Protein AF-A0A813L4V6-F1 (afdb_monomer_lite)

Organism: Polarella glacialis (NCBI:txid89957)

Sequence (244 aa):
LLLAGQALAIDNGLGRTPPMGWRSWNLYGANVNQTLMESIMDGMVARKRSVDGVPTSLCDLGYCDVGLDDNWQACGAGHKFSYHNDAGVPIINRDRFPDMEEMTKHAHKLGLSAGWYGNNCICAETDVTTDMYQADVTSVTEFGFDAIKLDGCGKQMDLDLWANLFNASGRPVMIENCHWGGTVPNETWCPWNFFRTSGDVRASYGSVVGNLQTTVQWAQKQLSKPGCWAYPDMLEVGCQHGPG

Radius of gyration: 18.0 Å; chains: 1; bounding box: 40×60×46 Å

Structure (mmCIF, N/CA/C/O backbone):
data_AF-A0A813L4V6-F1
#
_entry.id   AF-A0A813L4V6-F1
#
loop_
_atom_site.group_PDB
_atom_site.id
_atom_site.type_symbol
_atom_site.label_atom_id
_atom_site.label_alt_id
_atom_site.label_comp_id
_atom_site.label_asym_id
_atom_site.label_entity_id
_atom_site.label_seq_id
_atom_site.pdbx_PDB_ins_code
_atom_site.Cartn_x
_atom_site.Cartn_y
_atom_site.Cartn_z
_atom_site.occupancy
_atom_site.B_iso_or_equiv
_atom_site.auth_seq_id
_atom_site.auth_comp_id
_atom_site.auth_asym_id
_atom_site.auth_atom_id
_atom_site.pdbx_PDB_model_num
ATOM 1 N N . LEU A 1 1 ? 1.669 40.152 6.246 1.00 35.25 1 LEU A N 1
ATOM 2 C CA . LEU A 1 1 ? 0.957 38.861 6.328 1.00 35.25 1 LEU A CA 1
ATOM 3 C C . LEU A 1 1 ? 1.780 37.844 5.549 1.00 35.25 1 LEU A C 1
ATOM 5 O O . LEU A 1 1 ? 1.854 37.978 4.336 1.00 35.25 1 LEU A O 1
ATOM 9 N N . LEU A 1 2 ? 2.464 36.910 6.219 1.00 35.00 2 LEU A N 1
ATOM 10 C CA . LEU A 1 2 ? 3.062 35.765 5.529 1.00 35.00 2 LEU A CA 1
ATOM 11 C C . LEU A 1 2 ? 1.942 34.756 5.264 1.00 35.00 2 LEU A C 1
ATOM 13 O O . LEU A 1 2 ? 1.365 34.219 6.206 1.00 35.00 2 LEU A O 1
ATOM 17 N N . LEU A 1 3 ? 1.616 34.535 3.993 1.00 39.97 3 LEU A N 1
ATOM 18 C CA . LEU A 1 3 ? 0.866 33.358 3.574 1.00 39.97 3 LEU A CA 1
ATOM 19 C C . LEU A 1 3 ? 1.787 32.160 3.815 1.00 39.97 3 LEU A C 1
ATOM 21 O O . LEU A 1 3 ? 2.750 31.969 3.077 1.00 39.97 3 LEU A O 1
ATOM 25 N N . ALA A 1 4 ? 1.540 31.398 4.881 1.00 43.22 4 ALA A N 1
ATOM 26 C CA . ALA A 1 4 ? 2.132 30.077 5.022 1.00 43.22 4 ALA A CA 1
ATOM 27 C C . ALA A 1 4 ? 1.651 29.251 3.822 1.00 43.22 4 ALA A C 1
ATOM 29 O O . ALA A 1 4 ? 0.459 28.957 3.713 1.00 43.22 4 ALA A O 1
ATOM 30 N N . GLY A 1 5 ? 2.552 28.962 2.881 1.00 42.25 5 GLY A N 1
ATOM 31 C CA . GLY A 1 5 ? 2.260 28.059 1.777 1.00 42.25 5 GLY A CA 1
ATOM 32 C C . GLY A 1 5 ? 1.912 26.704 2.372 1.00 42.25 5 GLY A C 1
ATOM 33 O O . GLY A 1 5 ? 2.766 26.051 2.963 1.00 42.25 5 GLY A O 1
ATOM 34 N N . GLN A 1 6 ? 0.645 26.305 2.297 1.00 53.34 6 GLN A N 1
ATOM 35 C CA . GLN A 1 6 ? 0.267 24.953 2.677 1.00 53.34 6 GLN A CA 1
ATOM 36 C C . GLN A 1 6 ? 0.975 24.004 1.712 1.00 53.34 6 GLN A C 1
ATOM 38 O O . GLN A 1 6 ? 0.798 24.138 0.505 1.00 53.34 6 GLN A O 1
ATOM 43 N N . ALA A 1 7 ? 1.764 23.055 2.229 1.00 53.41 7 ALA A N 1
ATOM 44 C CA . ALA A 1 7 ? 2.282 21.976 1.390 1.00 53.41 7 ALA A CA 1
ATOM 45 C C . ALA A 1 7 ? 1.126 21.334 0.610 1.00 53.41 7 ALA A C 1
ATOM 47 O O . ALA A 1 7 ? 0.121 20.958 1.220 1.00 53.41 7 ALA A O 1
ATOM 48 N N . LEU A 1 8 ? 1.244 21.247 -0.704 1.00 64.88 8 LEU A N 1
ATOM 49 C CA . LEU A 1 8 ? 0.285 20.544 -1.535 1.00 64.88 8 LEU A CA 1
ATOM 50 C C . LEU A 1 8 ? 0.513 19.043 -1.342 1.00 64.88 8 LEU A C 1
ATOM 52 O O . LEU A 1 8 ? 1.650 18.579 -1.300 1.00 64.88 8 LEU A O 1
ATOM 56 N N . ALA A 1 9 ? -0.567 18.299 -1.165 1.00 65.19 9 ALA A N 1
ATOM 57 C CA . ALA A 1 9 ? -0.544 16.846 -1.221 1.00 65.19 9 ALA A CA 1
ATOM 58 C C . ALA A 1 9 ? -1.087 16.398 -2.579 1.00 65.19 9 ALA A C 1
ATOM 60 O O . ALA A 1 9 ? -1.728 17.195 -3.271 1.00 65.19 9 ALA A O 1
ATOM 61 N N . ILE A 1 10 ? -0.862 15.136 -2.945 1.00 76.12 10 ILE A N 1
ATOM 62 C CA . ILE A 1 10 ? -1.544 14.537 -4.088 1.00 76.12 10 ILE A CA 1
ATOM 63 C C . ILE A 1 10 ? -3.061 14.713 -3.913 1.00 76.12 10 ILE A C 1
ATOM 65 O O . ILE A 1 10 ? -3.663 14.213 -2.963 1.00 76.12 10 ILE A O 1
ATOM 69 N N . ASP A 1 11 ? -3.685 15.470 -4.816 1.00 75.06 11 ASP A N 1
ATOM 70 C CA . ASP A 1 11 ? -5.126 15.728 -4.786 1.00 75.06 11 ASP A CA 1
ATOM 71 C C . ASP A 1 11 ? -5.872 14.642 -5.571 1.00 75.06 11 ASP A C 1
ATOM 73 O O . ASP A 1 11 ? -6.528 14.894 -6.578 1.00 75.06 11 ASP A O 1
ATOM 77 N N . ASN A 1 12 ? -5.723 13.391 -5.125 1.00 86.06 12 ASN A N 1
ATOM 78 C CA . ASN A 1 12 ? -6.478 12.247 -5.649 1.00 86.06 12 ASN A CA 1
ATOM 79 C C . ASN A 1 12 ? -7.793 12.013 -4.878 1.00 86.06 12 ASN A C 1
ATOM 81 O O . ASN A 1 12 ? -8.468 11.006 -5.079 1.00 86.06 12 ASN A O 1
ATOM 85 N N . GLY A 1 13 ? -8.153 12.920 -3.962 1.00 88.31 13 GLY A N 1
ATOM 86 C CA . GLY A 1 13 ? -9.349 12.828 -3.124 1.00 88.31 13 GLY A CA 1
ATOM 87 C C . GLY A 1 13 ? -9.275 11.829 -1.959 1.00 88.31 13 GLY A C 1
ATOM 88 O O . GLY A 1 13 ? -10.215 11.799 -1.157 1.00 88.31 13 GLY A O 1
ATOM 89 N N . LEU A 1 14 ? -8.183 11.063 -1.828 1.00 94.38 14 LEU A N 1
ATOM 90 C CA . LEU A 1 14 ? -7.972 10.026 -0.809 1.00 94.38 14 LEU A CA 1
ATOM 91 C C . LEU A 1 14 ? -7.127 10.535 0.374 1.00 94.38 14 LEU A C 1
ATOM 93 O O . LEU A 1 14 ? -6.612 11.651 0.373 1.00 94.38 14 LEU A O 1
ATOM 97 N N . GLY A 1 15 ? -7.022 9.731 1.438 1.00 93.44 15 GLY A N 1
ATOM 98 C CA . GLY A 1 15 ? -6.215 10.076 2.615 1.00 93.44 15 GLY A CA 1
ATOM 99 C C . GLY A 1 15 ? -6.702 11.317 3.373 1.00 93.44 15 GLY A C 1
ATOM 100 O O . GLY A 1 15 ? -5.907 11.989 4.026 1.00 93.44 15 GLY A O 1
ATOM 101 N N . ARG A 1 16 ? -7.994 11.668 3.303 1.00 93.94 16 ARG A N 1
ATOM 102 C CA . ARG A 1 16 ? -8.558 12.824 4.039 1.00 93.94 16 ARG A CA 1
ATOM 103 C C . ARG A 1 16 ? -8.430 12.680 5.557 1.00 93.94 16 ARG A C 1
ATOM 105 O O . ARG A 1 16 ? -8.288 13.672 6.267 1.00 93.94 16 ARG A O 1
ATOM 112 N N . THR A 1 17 ? -8.449 11.444 6.030 1.00 94.94 17 THR A N 1
ATOM 113 C CA . THR A 1 17 ? -8.055 11.018 7.375 1.00 94.94 17 THR A CA 1
ATOM 114 C C . THR A 1 17 ? -6.910 10.015 7.247 1.00 94.94 17 THR A C 1
ATOM 116 O O . THR A 1 17 ? -6.712 9.479 6.150 1.00 94.94 17 THR A O 1
ATOM 119 N N . PRO A 1 18 ? -6.158 9.738 8.328 1.00 95.69 18 PRO A N 1
ATOM 120 C CA . PRO A 1 18 ? -5.184 8.655 8.310 1.00 95.69 18 PRO A CA 1
ATOM 121 C C . PRO A 1 18 ? -5.851 7.345 7.859 1.00 95.69 18 PRO A C 1
ATOM 123 O O . PRO A 1 18 ? -6.959 7.054 8.325 1.00 95.69 18 PRO A O 1
ATOM 126 N N . PRO A 1 19 ? -5.231 6.581 6.944 1.00 95.12 19 PRO A N 1
ATOM 127 C CA . PRO A 1 19 ? -5.789 5.315 6.493 1.00 95.12 19 PRO A CA 1
ATOM 128 C C . PRO A 1 19 ? -5.815 4.299 7.638 1.00 95.12 19 PRO A C 1
ATOM 130 O O . PRO A 1 19 ? -4.917 4.258 8.481 1.00 95.12 19 PRO A O 1
ATOM 133 N N . MET A 1 20 ? -6.865 3.482 7.665 1.00 97.81 20 MET A N 1
ATOM 134 C CA . MET A 1 20 ? -7.081 2.449 8.673 1.00 97.81 20 MET A CA 1
ATOM 135 C C . MET A 1 20 ? -7.387 1.131 7.972 1.00 97.81 20 MET A C 1
ATOM 137 O O . MET A 1 20 ? -8.310 1.041 7.164 1.00 97.81 20 MET A O 1
ATOM 141 N N . GLY A 1 21 ? -6.624 0.096 8.304 1.00 97.31 21 GLY A N 1
ATOM 142 C CA . GLY A 1 21 ? -6.740 -1.195 7.645 1.00 97.31 21 GLY A CA 1
ATOM 143 C C . GLY A 1 21 ? -5.883 -2.273 8.284 1.00 97.31 21 GLY A C 1
ATOM 144 O O . GLY A 1 21 ? -5.485 -2.178 9.448 1.00 97.31 21 GLY A O 1
ATOM 145 N N . TRP A 1 22 ? -5.609 -3.301 7.497 1.00 98.19 22 TRP A N 1
ATOM 146 C CA . TRP A 1 22 ? -4.788 -4.446 7.849 1.00 98.19 22 TRP A CA 1
ATOM 147 C C . TRP A 1 22 ? -3.825 -4.760 6.701 1.00 98.19 22 TRP A C 1
ATOM 149 O O . TRP A 1 22 ? -4.167 -4.558 5.541 1.00 98.19 22 TRP A O 1
ATOM 159 N N . ARG A 1 23 ? -2.629 -5.270 7.010 1.00 97.44 23 ARG A N 1
ATOM 160 C CA . ARG A 1 23 ? -1.611 -5.640 6.017 1.00 97.44 23 ARG A CA 1
ATOM 161 C C . ARG A 1 23 ? -0.956 -6.969 6.395 1.00 97.44 23 ARG A C 1
ATOM 163 O O . ARG A 1 23 ? -0.784 -7.256 7.579 1.00 97.44 23 ARG A O 1
ATOM 170 N N . SER A 1 24 ? -0.591 -7.778 5.400 1.00 97.00 24 SER A N 1
ATOM 171 C CA . SER A 1 24 ? -0.256 -9.195 5.611 1.00 97.00 24 SER A CA 1
ATOM 172 C C . SER A 1 24 ? 1.101 -9.508 6.225 1.00 97.00 24 SER A C 1
ATOM 174 O O . SER A 1 24 ? 1.250 -10.568 6.840 1.00 97.00 24 SER A O 1
ATOM 176 N N . TRP A 1 25 ? 2.078 -8.613 6.087 1.00 95.56 25 TRP A N 1
ATOM 177 C CA . TRP A 1 25 ? 3.483 -8.941 6.329 1.00 95.56 25 TRP A CA 1
ATOM 178 C C . TRP A 1 25 ? 3.788 -9.407 7.754 1.00 95.56 25 TRP A C 1
ATOM 180 O O . TRP A 1 25 ? 4.336 -10.492 7.922 1.00 95.56 25 TRP A O 1
ATOM 190 N N . ASN A 1 26 ? 3.398 -8.647 8.784 1.00 94.56 26 ASN A N 1
ATOM 191 C CA . ASN A 1 26 ? 3.859 -8.930 10.149 1.00 94.56 26 ASN A CA 1
ATOM 192 C C . ASN A 1 26 ? 3.392 -10.278 10.710 1.00 94.56 26 ASN A C 1
ATOM 194 O O . ASN A 1 26 ? 4.057 -10.822 11.586 1.00 94.56 26 ASN A O 1
ATOM 198 N N . LEU A 1 27 ? 2.272 -10.812 10.215 1.00 93.25 27 LEU A N 1
ATOM 199 C CA . LEU A 1 27 ? 1.734 -12.094 10.674 1.00 93.25 27 LEU A CA 1
ATOM 200 C C . LEU A 1 27 ? 2.056 -13.250 9.723 1.00 93.25 27 LEU A C 1
ATOM 202 O O . LEU A 1 27 ? 2.327 -14.358 10.180 1.00 93.25 27 LEU A O 1
ATOM 206 N N . TYR A 1 28 ? 1.993 -13.018 8.412 1.00 94.56 28 TYR A N 1
ATOM 207 C CA . TYR A 1 28 ? 2.082 -14.097 7.427 1.00 94.56 28 TYR A CA 1
ATOM 208 C C . TYR A 1 28 ? 3.394 -14.104 6.646 1.00 94.56 28 TYR A C 1
ATOM 210 O O . TYR A 1 28 ? 3.764 -15.153 6.117 1.00 94.56 28 TYR A O 1
ATOM 218 N N . GLY A 1 29 ? 4.116 -12.981 6.590 1.00 93.69 29 GLY A N 1
ATOM 219 C CA . GLY A 1 29 ? 5.319 -12.820 5.776 1.00 93.69 29 GLY A CA 1
ATOM 220 C C . GLY A 1 29 ? 5.105 -13.362 4.362 1.00 93.69 29 GLY A C 1
ATOM 221 O O . GLY A 1 29 ? 4.097 -13.082 3.717 1.00 93.69 29 GLY A O 1
ATOM 222 N N . ALA A 1 30 ? 6.005 -14.247 3.936 1.00 93.69 30 ALA A N 1
ATOM 223 C CA . ALA A 1 30 ? 5.943 -14.904 2.635 1.00 93.69 30 ALA A CA 1
ATOM 224 C C . ALA A 1 30 ? 4.818 -15.948 2.478 1.00 93.69 30 ALA A C 1
ATOM 226 O O . ALA A 1 30 ? 4.667 -16.517 1.397 1.00 93.69 30 ALA A O 1
ATOM 227 N N . ASN A 1 31 ? 4.037 -16.258 3.514 1.00 95.50 31 ASN A N 1
ATOM 228 C CA . ASN A 1 31 ? 2.989 -17.285 3.485 1.00 95.50 31 ASN A CA 1
ATOM 229 C C . ASN A 1 31 ? 1.615 -16.702 3.129 1.00 95.50 31 ASN A C 1
ATOM 231 O O . ASN A 1 31 ? 0.620 -16.989 3.791 1.00 95.50 31 ASN A O 1
ATOM 235 N N . VAL A 1 32 ? 1.564 -15.894 2.068 1.00 96.94 32 VAL A N 1
ATOM 236 C CA . VAL A 1 32 ? 0.330 -15.319 1.519 1.00 96.94 32 VAL A CA 1
ATOM 237 C C . VAL A 1 32 ? -0.118 -16.023 0.238 1.00 96.94 32 VAL A C 1
ATOM 239 O O . VAL A 1 32 ? 0.700 -16.462 -0.577 1.00 96.94 32 VAL A O 1
ATOM 242 N N . ASN A 1 33 ? -1.435 -16.150 0.088 1.00 98.62 33 ASN A N 1
ATOM 243 C CA . ASN A 1 33 ? -2.129 -16.625 -1.108 1.00 98.62 33 ASN A CA 1
ATOM 244 C C . ASN A 1 33 ? -3.552 -16.037 -1.144 1.00 98.62 33 ASN A C 1
ATOM 246 O O . ASN A 1 33 ? -4.017 -15.465 -0.154 1.00 98.62 33 ASN A O 1
ATOM 250 N N . GLN A 1 34 ? -4.244 -16.191 -2.270 1.00 98.81 34 GLN A N 1
ATOM 251 C CA . GLN A 1 34 ? -5.570 -15.615 -2.488 1.00 98.81 34 GLN A CA 1
ATOM 252 C C . GLN A 1 34 ? -6.606 -16.086 -1.457 1.00 98.81 34 GLN A C 1
ATOM 254 O O . GLN A 1 34 ? -7.265 -15.255 -0.841 1.00 98.81 34 GLN A O 1
ATOM 259 N N . THR A 1 35 ? -6.701 -17.393 -1.190 1.00 98.75 35 THR A N 1
ATOM 260 C CA . THR A 1 35 ? -7.658 -17.940 -0.208 1.00 98.75 35 THR A CA 1
ATOM 261 C C . THR A 1 35 ? -7.445 -17.363 1.193 1.00 98.75 35 THR A C 1
ATOM 263 O O . THR A 1 35 ? -8.404 -17.090 1.915 1.00 98.75 35 THR A O 1
ATOM 266 N N . LEU A 1 36 ? -6.188 -17.166 1.599 1.00 98.75 36 LEU A N 1
ATOM 267 C CA . LEU A 1 36 ? -5.867 -16.531 2.871 1.00 98.75 36 LEU A CA 1
ATOM 268 C C . LEU A 1 36 ? -6.325 -15.070 2.887 1.00 98.75 36 LEU A C 1
ATOM 270 O O . LEU A 1 36 ? -6.951 -14.652 3.858 1.00 98.75 36 LEU A O 1
ATOM 274 N N . MET A 1 37 ? -6.037 -14.309 1.829 1.00 98.81 37 MET A N 1
ATOM 275 C CA . MET A 1 37 ? -6.449 -12.907 1.736 1.00 98.81 37 MET A CA 1
ATOM 276 C C . MET A 1 37 ? -7.977 -12.761 1.776 1.00 98.81 37 MET A C 1
ATOM 278 O O . MET A 1 37 ? -8.480 -11.950 2.549 1.00 98.81 37 MET A O 1
ATOM 282 N N . GLU A 1 38 ? -8.717 -13.593 1.040 1.00 98.88 38 GLU A N 1
ATOM 283 C CA . GLU A 1 38 ? -10.189 -13.616 1.053 1.00 98.88 38 GLU A CA 1
ATOM 284 C C . GLU A 1 38 ? -10.748 -13.965 2.446 1.00 98.88 38 GLU A C 1
ATOM 286 O O . GLU A 1 38 ? -11.645 -13.290 2.948 1.00 98.88 38 GLU A O 1
ATOM 291 N N . SER A 1 39 ? -10.157 -14.949 3.134 1.00 98.81 39 SER A N 1
ATOM 292 C CA . SER A 1 39 ? -10.518 -15.302 4.519 1.00 98.81 39 SER A CA 1
ATOM 293 C C . SER A 1 39 ? -10.280 -14.149 5.505 1.00 98.81 39 SER A C 1
ATOM 295 O O . SER A 1 39 ? -11.051 -13.936 6.448 1.00 98.81 39 SER A O 1
ATOM 297 N N . ILE A 1 40 ? -9.221 -13.368 5.290 1.00 98.56 40 ILE A N 1
ATOM 298 C CA . ILE A 1 40 ? -8.927 -12.186 6.104 1.00 98.56 40 ILE A CA 1
ATOM 299 C C . ILE A 1 40 ? -9.949 -11.089 5.825 1.00 98.56 40 ILE A C 1
ATOM 301 O O . ILE A 1 40 ? -10.473 -10.517 6.780 1.00 98.56 40 ILE A O 1
ATOM 305 N N . MET A 1 41 ? -10.303 -10.852 4.560 1.00 98.81 41 MET A N 1
ATOM 306 C CA . MET A 1 41 ? -11.377 -9.930 4.177 1.00 98.81 41 MET A CA 1
ATOM 307 C C . MET A 1 41 ? -12.703 -10.303 4.860 1.00 98.81 41 MET A C 1
ATOM 309 O O . MET A 1 41 ? -13.316 -9.453 5.509 1.00 98.81 41 MET A O 1
ATOM 313 N N . ASP A 1 42 ? -13.089 -11.583 4.843 1.00 98.81 42 ASP A N 1
ATOM 314 C CA . ASP A 1 42 ? -14.269 -12.076 5.571 1.00 98.81 42 ASP A CA 1
ATOM 315 C C . ASP A 1 42 ? -14.164 -11.796 7.081 1.00 98.81 42 ASP A C 1
ATOM 317 O O . ASP A 1 42 ? -15.131 -11.396 7.737 1.00 98.81 42 ASP A O 1
ATOM 321 N N . GLY A 1 43 ? -12.971 -11.980 7.655 1.00 98.12 43 GLY A N 1
ATOM 322 C CA . GLY A 1 43 ? -12.677 -11.686 9.055 1.00 98.12 43 GLY A CA 1
ATOM 323 C C . GLY A 1 43 ? -12.796 -10.202 9.418 1.00 98.12 43 GLY A C 1
ATOM 324 O O . GLY A 1 43 ? -13.286 -9.885 10.506 1.00 98.12 43 GLY A O 1
ATOM 325 N N . MET A 1 44 ? -12.399 -9.297 8.519 1.00 98.19 44 MET A N 1
ATOM 326 C CA . MET A 1 44 ? -12.438 -7.843 8.731 1.00 98.19 44 MET A CA 1
ATOM 327 C C . MET A 1 44 ? -13.869 -7.313 8.873 1.00 98.19 44 MET A C 1
ATOM 329 O O . MET A 1 44 ? -14.110 -6.410 9.682 1.00 98.19 44 MET A O 1
ATOM 333 N N . VAL A 1 45 ? -14.826 -7.911 8.156 1.00 98.62 45 VAL A N 1
ATOM 334 C CA . VAL A 1 45 ? -16.259 -7.560 8.223 1.00 98.62 45 VAL A CA 1
ATOM 335 C C . VAL A 1 45 ? -17.059 -8.423 9.203 1.00 98.62 45 VAL A C 1
ATOM 337 O O . VAL A 1 45 ? -18.240 -8.169 9.455 1.00 98.62 45 VAL A O 1
ATOM 340 N N . ALA A 1 46 ? -16.435 -9.430 9.815 1.00 98.25 46 ALA A N 1
ATOM 341 C CA . ALA A 1 46 ? -17.112 -10.300 10.762 1.00 98.25 46 ALA A CA 1
ATOM 342 C C . ALA A 1 46 ? -17.411 -9.576 12.089 1.00 98.25 46 ALA A C 1
ATOM 344 O O . ALA A 1 46 ? -16.514 -9.190 12.843 1.00 98.25 46 ALA A O 1
ATOM 345 N N . ARG A 1 47 ? -18.695 -9.484 12.447 1.00 97.50 47 ARG A N 1
ATOM 346 C CA . ARG A 1 47 ? -19.184 -8.908 13.718 1.00 97.50 47 ARG A CA 1
ATOM 347 C C . ARG A 1 47 ? -19.105 -9.904 14.882 1.00 97.50 47 ARG A C 1
ATOM 349 O O . ARG A 1 47 ? -20.089 -10.161 15.568 1.00 97.50 47 ARG A O 1
ATOM 356 N N . LYS A 1 48 ? -17.932 -10.522 15.071 1.00 93.81 48 LYS A N 1
ATOM 357 C CA . LYS A 1 48 ? -17.693 -11.558 16.102 1.00 93.81 48 LYS A CA 1
ATOM 358 C C . LYS A 1 48 ? -17.436 -10.989 17.501 1.00 93.81 48 LYS A C 1
ATOM 360 O O . LYS A 1 48 ? -17.511 -11.731 18.474 1.00 93.81 48 LYS A O 1
ATOM 365 N N . ARG A 1 49 ? -17.098 -9.701 17.602 1.00 90.44 49 ARG A N 1
ATOM 366 C CA . ARG A 1 49 ? -16.844 -8.988 18.863 1.00 90.44 49 ARG A CA 1
ATOM 367 C C . ARG A 1 49 ? -17.940 -7.960 19.113 1.00 90.44 49 ARG A C 1
ATOM 369 O O . ARG A 1 49 ? -18.568 -7.510 18.159 1.00 90.44 49 ARG A O 1
ATOM 376 N N . SER A 1 50 ? -18.103 -7.546 20.365 1.00 95.56 50 SER A N 1
ATOM 377 C CA . SER A 1 50 ? -18.973 -6.423 20.714 1.00 95.56 50 SER A CA 1
ATOM 378 C C . SER A 1 50 ? -18.163 -5.213 21.165 1.00 95.56 50 SER A C 1
ATOM 380 O O . SER A 1 50 ? -17.202 -5.364 21.919 1.00 95.56 50 SER A O 1
ATOM 382 N N . VAL A 1 51 ? -18.575 -4.021 20.738 1.00 95.31 51 VAL A N 1
ATOM 383 C CA . VAL A 1 51 ? -18.108 -2.728 21.261 1.00 95.31 51 VAL A CA 1
ATOM 384 C C . VAL A 1 51 ? -19.323 -2.049 21.878 1.00 95.31 51 VAL A C 1
ATOM 386 O O . VAL A 1 51 ? -20.348 -1.918 21.215 1.00 95.31 51 VAL A O 1
ATOM 389 N N . ASP A 1 52 ? -19.250 -1.726 23.170 1.00 94.81 52 ASP A N 1
ATOM 390 C CA . ASP A 1 52 ? -20.359 -1.131 23.932 1.00 94.81 52 ASP A CA 1
ATOM 391 C C . ASP A 1 52 ? -21.688 -1.907 23.817 1.00 94.81 52 ASP A C 1
ATOM 393 O O . ASP A 1 52 ? -22.779 -1.344 23.767 1.00 94.81 52 ASP A O 1
ATOM 397 N N . GLY A 1 53 ? -21.596 -3.241 23.763 1.00 95.50 53 GLY A N 1
ATOM 398 C CA . GLY A 1 53 ? -22.750 -4.140 23.662 1.00 95.50 53 GLY A CA 1
ATOM 399 C C . GLY A 1 53 ? -23.296 -4.352 22.245 1.00 95.50 53 GLY A C 1
ATOM 400 O O . GLY A 1 53 ? -24.191 -5.177 22.071 1.00 95.50 53 GLY A O 1
ATOM 401 N N . VAL A 1 54 ? -22.742 -3.687 21.229 1.00 96.81 54 VAL A N 1
ATOM 402 C CA . VAL A 1 54 ? -23.149 -3.836 19.822 1.00 96.81 54 VAL A CA 1
ATOM 403 C C . VAL A 1 54 ? -22.178 -4.771 19.095 1.00 96.81 54 VAL A C 1
ATOM 405 O O . VAL A 1 54 ? -20.973 -4.536 19.182 1.00 96.81 54 VAL A O 1
ATOM 408 N N . PRO A 1 55 ? -22.646 -5.825 18.392 1.00 98.00 55 PRO A N 1
ATOM 409 C CA . PRO A 1 55 ? -21.796 -6.621 17.510 1.00 98.00 55 PRO A CA 1
ATOM 410 C C . PRO A 1 55 ? -21.176 -5.750 16.414 1.00 98.00 55 PRO A C 1
ATOM 412 O O . PRO A 1 55 ? -21.891 -5.156 15.610 1.00 98.00 55 PRO A O 1
ATOM 415 N N . THR A 1 56 ? -19.849 -5.708 16.368 1.00 97.81 56 THR A N 1
ATOM 416 C CA . THR A 1 56 ? -19.087 -4.723 15.594 1.00 97.81 56 THR A CA 1
ATOM 417 C C . THR A 1 56 ? -17.909 -5.409 14.910 1.00 97.81 56 THR A C 1
ATOM 419 O O . THR A 1 56 ? -17.186 -6.200 15.524 1.00 97.81 56 THR A O 1
ATOM 422 N N . SER A 1 57 ? -17.723 -5.140 13.622 1.00 97.88 57 SER A N 1
ATOM 423 C CA . SER A 1 57 ? -16.574 -5.600 12.837 1.00 97.88 57 SER A CA 1
ATOM 424 C C . SER A 1 57 ? -15.416 -4.597 12.901 1.00 97.88 57 SER A C 1
ATOM 426 O O . SER A 1 57 ? -15.543 -3.524 13.487 1.00 97.88 57 SER A O 1
ATOM 428 N N . LEU A 1 58 ? -14.261 -4.927 12.317 1.00 97.06 58 LEU A N 1
ATOM 429 C CA . LEU A 1 58 ? -13.173 -3.949 12.184 1.00 97.06 58 LEU A CA 1
ATOM 430 C C . LEU A 1 58 ? -13.536 -2.848 11.193 1.00 97.06 58 LEU A C 1
ATOM 432 O O . LEU A 1 58 ? -13.272 -1.677 11.463 1.00 97.06 58 LEU A O 1
ATOM 436 N N . CYS A 1 59 ? -14.199 -3.214 10.098 1.00 97.62 59 CYS A N 1
ATOM 437 C CA . CYS A 1 59 ? -14.633 -2.239 9.109 1.00 97.62 59 CYS A CA 1
ATOM 438 C C . CYS A 1 59 ? -15.731 -1.300 9.649 1.00 97.62 59 CYS A C 1
ATOM 440 O O . CYS A 1 59 ? -15.674 -0.103 9.388 1.00 97.62 59 CYS A O 1
ATOM 442 N N . ASP A 1 60 ? -16.636 -1.758 10.528 1.00 97.38 60 ASP A N 1
ATOM 443 C CA . ASP A 1 60 ? -17.584 -0.857 11.223 1.00 97.38 60 ASP A CA 1
ATOM 444 C C . ASP A 1 60 ? -16.866 0.218 12.080 1.00 97.38 60 ASP A C 1
ATOM 446 O O . ASP A 1 60 ? -17.437 1.269 12.366 1.00 97.38 60 ASP A O 1
ATOM 450 N N . LEU A 1 61 ? -15.612 -0.032 12.484 1.00 96.44 61 LEU A N 1
ATOM 451 C CA . LEU A 1 61 ? -14.744 0.909 13.209 1.00 96.44 61 LEU A CA 1
ATOM 452 C C . LEU A 1 61 ? -13.815 1.718 12.281 1.00 96.44 61 LEU A C 1
ATOM 454 O O . LEU A 1 61 ? -12.967 2.461 12.771 1.00 96.44 61 LEU A O 1
ATOM 458 N N . GLY A 1 62 ? -13.946 1.565 10.961 1.00 96.25 62 GLY A N 1
ATOM 459 C CA . GLY A 1 62 ? -13.167 2.277 9.944 1.00 96.25 62 GLY A CA 1
ATOM 460 C C . GLY A 1 62 ? -11.964 1.515 9.379 1.00 96.25 62 GLY A C 1
ATOM 461 O O . GLY A 1 62 ? -11.342 2.002 8.441 1.00 96.25 62 GLY A O 1
ATOM 462 N N . TYR A 1 63 ? -11.636 0.323 9.887 1.00 97.62 63 TYR A N 1
ATOM 463 C CA . TYR A 1 63 ? -10.571 -0.518 9.326 1.00 97.62 63 TYR A CA 1
ATOM 464 C C . TYR A 1 63 ? -11.112 -1.321 8.136 1.00 97.62 63 TYR A C 1
ATOM 466 O O . TYR A 1 63 ? -11.411 -2.507 8.271 1.00 97.62 63 TYR A O 1
ATOM 474 N N . CYS A 1 64 ? -11.300 -0.663 6.996 1.00 97.44 64 CYS A N 1
ATOM 475 C CA . CYS A 1 64 ? -11.897 -1.272 5.801 1.00 97.44 64 CYS A CA 1
ATOM 476 C C . CYS A 1 64 ? -10.893 -1.525 4.667 1.00 97.44 64 CYS A C 1
ATOM 478 O O . CYS A 1 64 ? -11.301 -1.994 3.611 1.00 97.44 64 CYS A O 1
ATOM 480 N N . ASP A 1 65 ? -9.606 -1.238 4.871 1.00 98.00 65 ASP A N 1
ATOM 481 C CA . ASP A 1 65 ? -8.552 -1.518 3.892 1.00 98.00 65 ASP A CA 1
ATOM 482 C C . ASP A 1 65 ? -7.814 -2.826 4.211 1.00 98.00 65 ASP A C 1
ATOM 484 O O . ASP A 1 65 ? -7.435 -3.067 5.362 1.00 98.00 65 ASP A O 1
ATOM 488 N N . VAL A 1 66 ? -7.622 -3.680 3.203 1.00 98.69 66 VAL A N 1
ATOM 489 C CA . VAL A 1 66 ? -6.900 -4.957 3.321 1.00 98.69 66 VAL A CA 1
ATOM 490 C C . VAL A 1 66 ? -5.755 -4.994 2.310 1.00 98.69 66 VAL A C 1
ATOM 492 O O . VAL A 1 66 ? -5.953 -5.204 1.114 1.00 98.69 66 VAL A O 1
ATOM 495 N N . GLY A 1 67 ? -4.534 -4.801 2.799 1.00 98.19 67 GLY A N 1
ATOM 496 C CA . GLY A 1 67 ? -3.313 -4.774 2.005 1.00 98.19 67 GLY A CA 1
ATOM 497 C C . GLY A 1 67 ? -2.638 -6.140 1.884 1.00 98.19 67 GLY A C 1
ATOM 498 O O . GLY A 1 67 ? -2.256 -6.755 2.885 1.00 98.19 67 GLY A O 1
ATOM 499 N N . LEU A 1 68 ? -2.418 -6.570 0.646 1.00 98.50 68 LEU A N 1
ATOM 500 C CA . LEU A 1 68 ? -1.445 -7.599 0.298 1.00 98.50 68 LEU A CA 1
ATOM 501 C C . LEU A 1 68 ? -0.034 -6.991 0.357 1.00 98.50 68 LEU A C 1
ATOM 503 O O . LEU A 1 68 ? 0.204 -5.901 -0.170 1.00 98.50 68 LEU A O 1
ATOM 507 N N . ASP A 1 69 ? 0.885 -7.674 1.037 1.00 97.25 69 ASP A N 1
ATOM 508 C CA . ASP A 1 69 ? 2.312 -7.341 1.035 1.00 97.25 69 ASP A CA 1
ATOM 509 C C . ASP A 1 69 ? 3.099 -8.174 -0.002 1.00 97.25 69 ASP A C 1
ATOM 511 O O . ASP A 1 69 ? 2.499 -8.684 -0.950 1.00 97.25 69 ASP A O 1
ATOM 515 N N . ASP A 1 70 ? 4.425 -8.273 0.129 1.00 95.62 70 ASP A N 1
ATOM 516 C CA . ASP A 1 70 ? 5.292 -8.997 -0.818 1.00 95.62 70 ASP A CA 1
ATOM 517 C C . ASP A 1 70 ? 4.913 -10.497 -0.980 1.00 95.62 70 ASP A C 1
ATOM 519 O O . ASP A 1 70 ? 4.078 -11.038 -0.249 1.00 95.62 70 ASP A O 1
ATOM 523 N N . ASN A 1 71 ? 5.553 -11.188 -1.934 1.00 95.19 71 ASN A N 1
ATOM 524 C CA . ASN A 1 71 ? 5.390 -12.614 -2.277 1.00 95.19 71 ASN A CA 1
ATOM 525 C C . ASN A 1 71 ? 4.169 -13.003 -3.143 1.00 95.19 71 ASN A C 1
ATOM 527 O O . ASN A 1 71 ? 3.849 -14.194 -3.249 1.00 95.19 71 ASN A O 1
ATOM 531 N N . TRP A 1 72 ? 3.525 -12.052 -3.825 1.00 97.06 72 TRP A N 1
ATOM 532 C CA . TRP A 1 72 ? 2.550 -12.343 -4.894 1.00 97.06 72 TRP A CA 1
ATOM 533 C C . TRP A 1 72 ? 3.200 -12.542 -6.270 1.00 97.06 72 TRP A C 1
ATOM 535 O O . TRP A 1 72 ? 2.638 -13.199 -7.150 1.00 97.06 72 TRP A O 1
ATOM 545 N N . GLN A 1 73 ? 4.387 -11.975 -6.448 1.00 96.31 73 GLN A N 1
ATOM 546 C CA . GLN A 1 73 ? 5.174 -11.933 -7.670 1.00 96.31 73 GLN A CA 1
ATOM 547 C C . GLN A 1 73 ? 5.690 -13.329 -8.028 1.00 96.31 73 GLN A C 1
ATOM 549 O O . GLN A 1 73 ? 6.125 -14.098 -7.163 1.00 96.31 73 GLN A O 1
ATOM 554 N N . ALA A 1 74 ? 5.759 -13.639 -9.322 1.00 96.12 74 ALA A N 1
ATOM 555 C CA . ALA A 1 74 ? 6.577 -14.737 -9.832 1.00 96.12 74 ALA A CA 1
ATOM 556 C C . ALA A 1 74 ? 8.050 -14.295 -9.925 1.00 96.12 74 ALA A C 1
ATOM 558 O O . ALA A 1 74 ? 8.626 -14.168 -11.005 1.00 96.12 74 ALA A O 1
ATOM 559 N N . CYS A 1 75 ? 8.645 -14.027 -8.764 1.00 93.81 75 CYS A N 1
ATOM 560 C CA . CYS A 1 75 ? 10.032 -13.603 -8.613 1.00 93.81 75 CYS A CA 1
ATOM 561 C C . CYS A 1 75 ? 11.015 -14.469 -9.417 1.00 93.81 75 CYS A C 1
ATOM 563 O O . CYS A 1 75 ? 11.033 -15.691 -9.263 1.00 93.81 75 CYS A O 1
ATOM 565 N N . GLY A 1 76 ? 11.849 -13.846 -10.255 1.00 92.19 76 GLY A N 1
ATOM 566 C CA . GLY A 1 76 ? 12.858 -14.546 -11.057 1.00 92.19 76 GLY A CA 1
ATOM 567 C C . GLY A 1 76 ? 12.351 -15.178 -12.355 1.00 92.19 76 GLY A C 1
ATOM 568 O O . GLY A 1 76 ? 13.168 -15.671 -13.131 1.00 92.19 76 GLY A O 1
ATOM 569 N N . ALA A 1 77 ? 11.039 -15.176 -12.610 1.00 93.81 77 ALA A N 1
ATOM 570 C CA . ALA A 1 77 ? 10.450 -15.772 -13.813 1.00 93.81 77 ALA A CA 1
ATOM 571 C C . ALA A 1 77 ? 10.489 -14.843 -15.040 1.00 93.81 77 ALA A C 1
ATOM 573 O O . ALA A 1 77 ? 10.213 -15.284 -16.157 1.00 93.81 77 ALA A O 1
ATOM 574 N N . GLY A 1 78 ? 10.780 -13.562 -14.825 1.00 92.38 78 GLY A N 1
ATOM 575 C CA . GLY A 1 78 ? 10.758 -12.519 -15.834 1.00 92.38 78 GLY A CA 1
ATOM 576 C C . GLY A 1 78 ? 12.089 -12.277 -16.542 1.00 92.38 78 GLY A C 1
ATOM 577 O O . GLY A 1 78 ? 13.086 -12.988 -16.374 1.00 92.38 78 GLY A O 1
ATOM 578 N N . HIS A 1 79 ? 12.101 -11.213 -17.338 1.00 89.38 79 HIS A N 1
ATOM 579 C CA . HIS A 1 79 ? 13.267 -10.713 -18.047 1.00 89.38 79 HIS A CA 1
ATOM 580 C C . HIS A 1 79 ? 14.411 -10.439 -17.062 1.00 89.38 79 HIS A C 1
ATOM 582 O O . HIS A 1 79 ? 14.218 -9.741 -16.069 1.00 89.38 79 HIS A O 1
ATOM 588 N N . LYS A 1 80 ? 15.603 -10.993 -17.319 1.00 87.88 80 LYS A N 1
ATOM 589 C CA . LYS A 1 80 ? 16.790 -10.843 -16.451 1.00 87.88 80 LYS A CA 1
ATOM 590 C C . LYS A 1 80 ? 16.529 -11.144 -14.962 1.00 87.88 80 LYS A C 1
ATOM 592 O O . LYS A 1 80 ? 17.075 -10.478 -14.091 1.00 87.88 80 LYS A O 1
ATOM 597 N N . PHE A 1 81 ? 15.735 -12.176 -14.669 1.00 88.50 81 PHE A N 1
ATOM 598 C CA . PHE A 1 81 ? 15.388 -12.590 -13.300 1.00 88.50 81 PHE A CA 1
ATOM 599 C C . 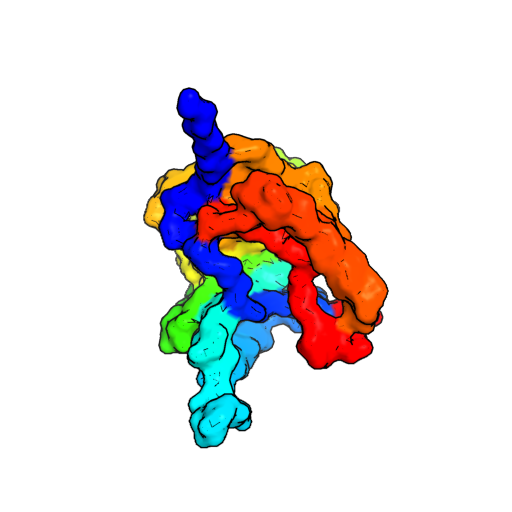PHE A 1 81 ? 14.548 -11.564 -12.509 1.00 88.50 81 PHE A C 1
ATOM 601 O O . PHE A 1 81 ? 14.490 -11.637 -11.282 1.00 88.50 81 PHE A O 1
ATOM 608 N N . SER A 1 82 ? 13.868 -10.642 -13.196 1.00 91.75 82 SER A N 1
ATOM 609 C CA . SER A 1 82 ? 12.827 -9.780 -12.614 1.00 91.75 82 SER A CA 1
ATOM 610 C C . SER A 1 82 ? 11.505 -10.528 -12.386 1.00 91.75 82 SER A C 1
ATOM 612 O O . SER A 1 82 ? 11.382 -11.719 -12.705 1.00 91.75 82 SER A O 1
ATOM 614 N N . TYR A 1 83 ? 10.488 -9.828 -11.873 1.00 95.00 83 TYR A N 1
ATOM 615 C CA . TYR A 1 83 ? 9.091 -10.277 -11.943 1.00 95.00 83 TYR A CA 1
ATOM 616 C C . TYR A 1 83 ? 8.318 -9.738 -13.161 1.00 95.00 83 TYR A C 1
ATOM 618 O O . TYR A 1 83 ? 7.111 -9.943 -13.229 1.00 95.00 83 TYR A O 1
ATOM 626 N N . HIS A 1 84 ? 8.970 -9.107 -14.142 1.00 95.62 84 HIS A N 1
ATOM 627 C CA . HIS A 1 84 ? 8.323 -8.551 -15.337 1.00 95.62 84 HIS A CA 1
ATOM 628 C C . HIS A 1 84 ? 8.632 -9.369 -16.597 1.00 95.62 84 HIS A C 1
ATOM 630 O O . HIS A 1 84 ? 9.756 -9.823 -16.795 1.00 95.62 84 HIS A O 1
ATOM 636 N N . ASN A 1 85 ? 7.662 -9.560 -17.494 1.00 94.81 85 ASN A N 1
ATOM 637 C CA . ASN A 1 85 ? 7.921 -10.215 -18.784 1.00 94.81 85 ASN A CA 1
ATOM 638 C C . ASN A 1 85 ? 8.680 -9.290 -19.764 1.00 94.81 85 ASN A C 1
ATOM 640 O O . ASN A 1 85 ? 8.957 -8.135 -19.453 1.00 94.81 85 ASN A O 1
ATOM 644 N N . ASP A 1 86 ? 8.998 -9.771 -20.971 1.00 92.56 86 ASP A N 1
ATOM 645 C CA . ASP A 1 86 ? 9.731 -8.976 -21.977 1.00 92.56 86 ASP A CA 1
ATOM 646 C C . ASP A 1 86 ? 8.988 -7.705 -22.441 1.00 92.56 86 ASP A C 1
ATOM 648 O O . ASP A 1 86 ? 9.609 -6.800 -22.994 1.00 92.56 86 ASP A O 1
ATOM 652 N N . ALA A 1 87 ? 7.672 -7.619 -22.218 1.00 93.00 87 ALA A N 1
ATOM 653 C CA . ALA A 1 87 ? 6.868 -6.424 -22.479 1.00 93.00 87 ALA A CA 1
ATOM 654 C C . ALA A 1 87 ? 6.777 -5.483 -21.260 1.00 93.00 87 ALA A C 1
ATOM 656 O O . ALA A 1 87 ? 6.064 -4.485 -21.314 1.00 93.00 87 ALA A O 1
ATOM 657 N N . GLY A 1 88 ? 7.461 -5.805 -20.158 1.00 94.00 88 GLY A N 1
ATOM 658 C CA . GLY A 1 88 ? 7.449 -5.028 -18.923 1.00 94.00 88 GLY A CA 1
ATOM 659 C C . GLY A 1 88 ? 6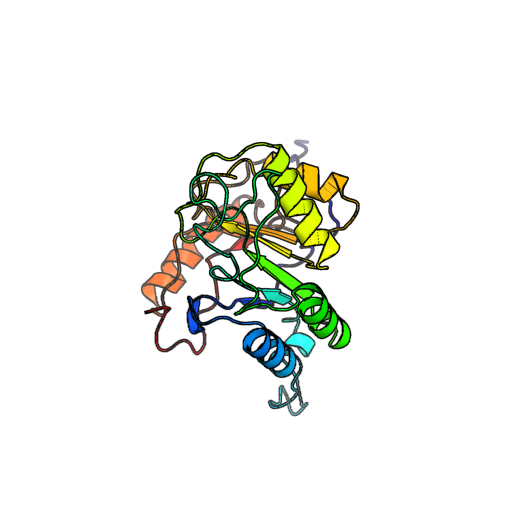.216 -5.244 -18.045 1.00 94.00 88 GLY A C 1
ATOM 660 O O . GLY A 1 88 ? 6.042 -4.499 -17.094 1.00 94.00 88 GLY A O 1
ATOM 661 N N . VAL A 1 89 ? 5.361 -6.235 -18.331 1.00 96.75 89 VAL A N 1
ATOM 662 C CA . VAL A 1 89 ? 4.143 -6.507 -17.541 1.00 96.75 89 VAL A CA 1
ATOM 663 C C . VAL A 1 89 ? 4.476 -7.393 -16.335 1.00 96.75 89 VAL A C 1
ATOM 665 O O . VAL A 1 89 ? 5.172 -8.400 -16.524 1.00 96.75 89 VAL A O 1
ATOM 668 N N . PRO A 1 90 ? 3.974 -7.081 -15.123 1.00 96.94 90 PRO A N 1
ATOM 669 C CA . PRO A 1 90 ? 4.212 -7.894 -13.935 1.00 96.94 90 PRO A CA 1
ATOM 670 C C . PRO A 1 90 ? 3.654 -9.314 -14.088 1.00 96.94 90 PRO A C 1
ATOM 672 O O . PRO A 1 90 ? 2.534 -9.538 -14.551 1.00 96.94 90 PRO A O 1
ATOM 675 N N . ILE A 1 91 ? 4.436 -10.299 -13.659 1.00 97.44 91 ILE A N 1
ATOM 676 C CA . ILE A 1 91 ? 4.089 -11.716 -13.681 1.00 97.44 91 ILE A CA 1
ATOM 677 C C . ILE A 1 91 ? 3.598 -12.117 -12.288 1.00 97.44 91 ILE A C 1
ATOM 679 O O . ILE A 1 91 ? 4.349 -12.125 -11.312 1.00 97.44 91 ILE A O 1
ATOM 683 N N . ILE A 1 92 ? 2.325 -12.495 -12.210 1.00 97.94 92 ILE A N 1
ATOM 684 C CA . ILE A 1 92 ? 1.683 -12.991 -10.989 1.00 97.94 92 ILE A CA 1
ATOM 685 C C . ILE A 1 92 ? 2.058 -14.457 -10.757 1.00 97.94 92 ILE A C 1
ATOM 687 O O . ILE A 1 92 ? 1.988 -15.276 -11.678 1.00 97.94 92 ILE A O 1
ATOM 691 N N . ASN A 1 93 ? 2.383 -14.824 -9.516 1.00 97.88 93 ASN A N 1
ATOM 692 C CA . ASN A 1 93 ? 2.466 -16.226 -9.120 1.00 97.88 93 ASN A CA 1
ATOM 693 C C . ASN A 1 93 ? 1.052 -16.823 -9.022 1.00 97.88 93 ASN A C 1
ATOM 695 O O . ASN A 1 93 ? 0.412 -16.770 -7.970 1.00 97.88 93 ASN A O 1
ATOM 699 N N . ARG A 1 94 ? 0.569 -17.406 -10.124 1.00 98.12 94 ARG A N 1
ATOM 700 C CA . ARG A 1 94 ? -0.794 -17.957 -10.225 1.00 98.12 94 ARG A CA 1
ATOM 701 C C . ARG A 1 94 ? -1.048 -19.218 -9.397 1.00 98.12 94 ARG A C 1
ATOM 703 O O . ARG A 1 94 ? -2.208 -19.542 -9.170 1.00 98.12 94 ARG A O 1
ATOM 710 N N . ASP A 1 95 ? -0.010 -19.880 -8.888 1.00 98.06 95 ASP A N 1
ATOM 711 C CA . ASP A 1 95 ? -0.190 -20.975 -7.924 1.00 98.06 95 ASP A CA 1
ATOM 712 C C . ASP A 1 95 ? -0.655 -20.442 -6.558 1.00 98.06 95 ASP A C 1
ATOM 714 O O . ASP A 1 95 ? -1.332 -21.140 -5.803 1.00 98.06 95 ASP A O 1
ATOM 718 N N . ARG A 1 96 ? -0.299 -19.191 -6.233 1.00 98.00 96 ARG A N 1
ATOM 719 C CA . ARG A 1 96 ? -0.707 -18.498 -5.000 1.00 98.00 96 ARG A CA 1
ATOM 720 C C . ARG A 1 96 ? -1.901 -17.575 -5.216 1.00 98.00 96 ARG A C 1
ATOM 722 O O . ARG A 1 96 ? -2.774 -17.501 -4.354 1.00 98.00 96 ARG A O 1
ATOM 729 N N . PHE A 1 97 ? -1.920 -16.873 -6.342 1.00 98.62 97 PHE A N 1
ATOM 730 C CA . PHE A 1 97 ? -2.918 -15.870 -6.699 1.00 98.62 97 PHE A CA 1
ATOM 731 C C . PHE A 1 97 ? -3.473 -16.179 -8.095 1.00 98.62 97 PHE A C 1
ATOM 733 O O . PHE A 1 97 ? -3.059 -15.551 -9.074 1.00 98.62 97 PHE A O 1
ATOM 740 N N . PRO A 1 98 ? -4.342 -17.200 -8.220 1.00 98.56 98 PRO A N 1
ATOM 741 C CA . PRO A 1 98 ? -4.880 -17.623 -9.510 1.00 98.56 98 PRO A CA 1
ATOM 742 C C . PRO A 1 98 ? -5.687 -16.524 -10.212 1.00 98.56 98 PRO A C 1
ATOM 744 O O . PRO A 1 98 ? -5.661 -16.470 -11.443 1.00 98.56 98 PRO A O 1
ATOM 747 N N . ASP A 1 99 ? -6.355 -15.645 -9.456 1.00 98.44 99 ASP A N 1
ATOM 748 C CA . ASP A 1 99 ? -7.163 -14.549 -9.989 1.00 98.44 99 ASP A CA 1
ATOM 749 C C . ASP A 1 99 ? -7.175 -13.334 -9.038 1.00 98.44 99 ASP A C 1
ATOM 751 O O . ASP A 1 99 ? -7.978 -13.238 -8.107 1.00 98.44 99 ASP A O 1
ATOM 755 N N . MET A 1 100 ? -6.269 -12.384 -9.286 1.00 98.50 100 MET A N 1
ATOM 756 C CA . MET A 1 100 ? -6.190 -11.132 -8.522 1.00 98.50 100 MET A CA 1
ATOM 757 C C . MET A 1 100 ? -7.444 -10.260 -8.686 1.00 98.50 100 MET A C 1
ATOM 759 O O . MET A 1 100 ? -7.812 -9.560 -7.748 1.00 98.50 100 MET A O 1
ATOM 763 N N . GLU A 1 101 ? -8.107 -10.308 -9.846 1.00 98.69 101 GLU A N 1
ATOM 764 C CA . GLU A 1 101 ? -9.313 -9.516 -10.107 1.00 98.69 101 GLU A CA 1
ATOM 765 C C . GLU A 1 101 ? -10.512 -10.067 -9.321 1.00 98.69 101 GLU A C 1
ATOM 767 O O . GLU A 1 101 ? -11.300 -9.301 -8.768 1.00 98.69 101 GLU A O 1
ATOM 772 N N . GLU A 1 102 ? -10.660 -11.391 -9.212 1.00 98.81 102 GLU A N 1
ATOM 773 C CA . GLU A 1 102 ? -11.708 -11.962 -8.356 1.00 98.81 102 GLU A CA 1
ATOM 774 C C . GLU A 1 102 ? -11.440 -11.697 -6.868 1.00 98.81 102 GLU A C 1
ATOM 776 O O . GLU A 1 102 ? -12.382 -11.411 -6.126 1.00 98.81 102 GLU A O 1
ATOM 781 N N . MET A 1 103 ? -10.173 -11.692 -6.435 1.00 98.81 103 MET A N 1
ATOM 782 C CA . MET A 1 103 ? -9.811 -11.356 -5.053 1.00 98.81 103 MET A CA 1
ATOM 783 C C . MET A 1 103 ? -10.221 -9.918 -4.681 1.00 98.81 103 MET A C 1
ATOM 785 O O . MET A 1 103 ? -10.794 -9.693 -3.612 1.00 98.81 103 MET A O 1
ATOM 789 N N . THR A 1 104 ? -9.974 -8.930 -5.548 1.00 98.88 104 THR A N 1
ATOM 790 C CA . THR A 1 104 ? -10.411 -7.544 -5.289 1.00 98.88 104 THR A CA 1
ATOM 791 C C . THR A 1 104 ? -11.929 -7.398 -5.402 1.00 98.88 104 THR A C 1
ATOM 793 O O . THR A 1 104 ? -12.536 -6.732 -4.563 1.00 98.88 104 THR A O 1
ATOM 796 N N . LYS A 1 105 ? -12.585 -8.094 -6.345 1.00 98.88 105 LYS A N 1
ATOM 797 C CA . LYS A 1 105 ? -14.057 -8.159 -6.409 1.00 98.88 105 LYS A CA 1
ATOM 798 C C . LYS A 1 105 ? -14.656 -8.722 -5.124 1.00 98.88 105 LYS A C 1
ATOM 800 O O . LYS A 1 105 ? -15.711 -8.246 -4.702 1.00 98.88 105 LYS A O 1
ATOM 805 N N . HIS A 1 106 ? -14.025 -9.720 -4.502 1.00 98.88 106 HIS A N 1
ATOM 806 C CA . HIS A 1 106 ? -14.437 -10.237 -3.194 1.00 98.88 106 HIS A CA 1
ATOM 807 C C . HIS A 1 106 ? -14.363 -9.147 -2.120 1.00 98.88 106 HIS A C 1
ATOM 809 O O . HIS A 1 106 ? -15.363 -8.903 -1.444 1.00 98.88 106 HIS A O 1
ATOM 815 N N . ALA A 1 107 ? -13.246 -8.414 -2.035 1.00 98.88 107 ALA A N 1
ATOM 816 C CA . ALA A 1 107 ? -13.111 -7.270 -1.127 1.00 98.88 107 ALA A CA 1
ATOM 817 C C . ALA A 1 107 ? -14.234 -6.236 -1.334 1.00 98.88 107 ALA A C 1
ATOM 819 O O . ALA A 1 107 ? -14.934 -5.866 -0.387 1.00 98.88 107 ALA A O 1
ATOM 820 N N . HIS A 1 108 ? -14.480 -5.833 -2.585 1.00 98.81 108 HIS A N 1
ATOM 821 C CA . HIS A 1 108 ? -15.494 -4.828 -2.915 1.00 98.81 108 HIS A CA 1
ATOM 822 C C . HIS A 1 108 ? -16.922 -5.293 -2.608 1.00 98.81 108 HIS A C 1
ATOM 824 O O . HIS A 1 108 ? -17.724 -4.494 -2.123 1.00 98.81 108 HIS A O 1
ATOM 830 N N . LYS A 1 109 ? -17.252 -6.579 -2.817 1.00 98.75 109 LYS A N 1
ATOM 831 C CA . LYS A 1 109 ? -18.556 -7.162 -2.425 1.00 98.75 109 LYS A CA 1
ATOM 832 C C . LYS A 1 109 ? -18.808 -7.047 -0.916 1.00 98.75 109 LYS A C 1
ATOM 834 O O . LYS A 1 109 ? -19.963 -6.949 -0.503 1.00 98.75 109 LYS A O 1
ATOM 839 N N . LEU A 1 110 ? -17.749 -7.040 -0.106 1.00 98.69 110 LEU A N 1
ATOM 840 C CA . LEU A 1 110 ? -17.805 -6.870 1.349 1.00 98.69 110 LEU A CA 1
ATO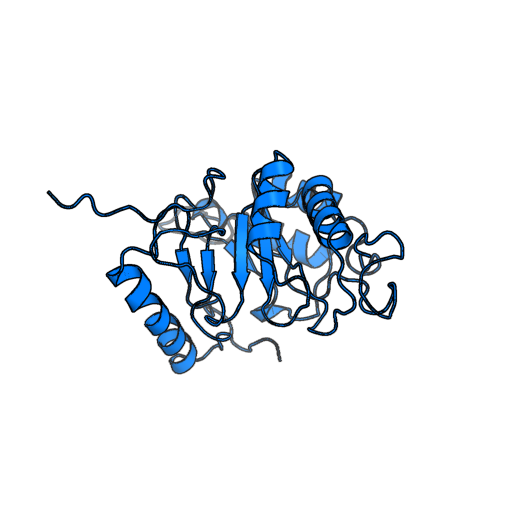M 841 C C . LEU A 1 110 ? -17.758 -5.397 1.795 1.00 98.69 110 LEU A C 1
ATOM 843 O O . LEU A 1 110 ? -17.892 -5.121 2.987 1.00 98.69 110 LEU A O 1
ATOM 847 N N . GLY A 1 111 ? -17.590 -4.452 0.865 1.00 98.25 111 GLY A N 1
ATOM 848 C CA . GLY A 1 111 ? -17.411 -3.030 1.170 1.00 98.25 111 GLY A CA 1
ATOM 849 C C . GLY A 1 111 ? -16.009 -2.672 1.675 1.00 98.25 111 GLY A C 1
ATOM 850 O O . GLY A 1 111 ? -15.847 -1.638 2.321 1.00 98.25 111 GLY A O 1
ATOM 851 N N . LEU A 1 112 ? -15.014 -3.521 1.409 1.00 98.75 112 LEU A N 1
ATOM 852 C CA . LEU A 1 112 ? -13.605 -3.289 1.728 1.00 98.75 112 LEU A CA 1
ATOM 853 C C . LEU A 1 112 ? -12.856 -2.717 0.519 1.00 98.75 112 LEU A C 1
ATOM 855 O O . LEU A 1 112 ? -13.272 -2.930 -0.619 1.00 98.75 112 LEU A O 1
ATOM 859 N N . SER A 1 113 ? -11.729 -2.051 0.766 1.00 98.56 113 SER A N 1
ATOM 860 C CA . SER A 1 113 ? -10.712 -1.741 -0.246 1.00 98.56 113 SER A CA 1
ATOM 861 C C . SER A 1 113 ? -9.564 -2.752 -0.204 1.00 98.56 113 SER A C 1
ATOM 863 O O . SER A 1 113 ? -9.295 -3.358 0.839 1.00 98.56 113 SER A O 1
ATOM 865 N N . ALA A 1 114 ? -8.885 -2.936 -1.338 1.00 98.69 114 ALA A N 1
ATOM 866 C CA . ALA A 1 114 ? -7.742 -3.842 -1.458 1.00 98.69 114 ALA A CA 1
ATOM 867 C C . ALA A 1 114 ? -6.453 -3.095 -1.838 1.00 98.69 114 ALA A C 1
ATOM 869 O O . ALA A 1 114 ? -6.434 -2.310 -2.788 1.00 98.69 114 ALA A O 1
ATOM 870 N N . GLY A 1 115 ? -5.355 -3.381 -1.134 1.00 98.50 115 GLY A N 1
ATOM 871 C CA . GLY A 1 115 ? -4.037 -2.794 -1.394 1.00 98.50 115 GLY A CA 1
ATOM 872 C C . GLY A 1 115 ? -3.046 -3.768 -2.037 1.00 98.50 115 GLY A C 1
ATOM 873 O O . GLY A 1 115 ? -2.974 -4.927 -1.637 1.00 98.50 115 GLY A O 1
ATOM 874 N N . TRP A 1 116 ? -2.261 -3.282 -3.000 1.00 98.62 116 TRP A N 1
ATOM 875 C CA . TRP A 1 116 ? -1.182 -3.999 -3.690 1.00 98.62 116 TRP A CA 1
ATOM 876 C C . TRP A 1 116 ? 0.197 -3.658 -3.066 1.00 98.62 116 TRP A C 1
ATOM 878 O O . TRP A 1 116 ? 0.395 -2.556 -2.553 1.00 98.62 116 TRP A O 1
ATOM 888 N N . TYR A 1 117 ? 1.180 -4.565 -3.123 1.00 97.94 117 TYR A N 1
ATOM 889 C CA . TYR A 1 117 ? 2.611 -4.283 -2.868 1.00 97.94 117 TYR A CA 1
ATOM 890 C C . TYR A 1 117 ? 3.438 -4.243 -4.165 1.00 97.94 117 TYR A C 1
ATOM 892 O O . TYR A 1 117 ? 3.495 -5.235 -4.886 1.00 97.94 117 TYR A O 1
ATOM 900 N N . GLY A 1 118 ? 3.997 -3.094 -4.532 1.00 95.94 118 GLY A N 1
ATOM 901 C CA . GLY A 1 118 ? 4.647 -2.889 -5.830 1.00 95.94 118 GLY A CA 1
ATOM 902 C C . GLY A 1 118 ? 6.165 -2.766 -5.747 1.00 95.94 118 GLY A C 1
ATOM 903 O O . GLY A 1 118 ? 6.749 -2.980 -4.693 1.00 95.94 118 GLY A O 1
ATOM 904 N N . ASN A 1 119 ? 6.762 -2.369 -6.877 1.00 94.00 119 ASN A N 1
ATOM 905 C CA . ASN A 1 119 ? 8.131 -1.869 -7.084 1.00 94.00 119 ASN A CA 1
ATOM 906 C C . ASN A 1 119 ? 9.308 -2.799 -6.759 1.00 94.00 119 ASN A C 1
ATOM 908 O O . ASN A 1 119 ? 10.471 -2.420 -6.965 1.00 94.00 119 ASN A O 1
ATOM 912 N N . ASN A 1 120 ? 9.017 -3.989 -6.248 1.00 90.62 120 ASN A N 1
ATOM 913 C CA . ASN A 1 120 ? 10.012 -4.891 -5.722 1.00 90.62 120 ASN A CA 1
ATOM 914 C C . ASN A 1 120 ? 9.553 -6.357 -5.747 1.00 90.62 120 ASN A C 1
ATOM 916 O O . ASN A 1 120 ? 8.369 -6.659 -5.841 1.00 90.62 120 ASN A O 1
ATOM 920 N N . CYS A 1 121 ? 10.521 -7.258 -5.623 1.00 88.81 121 CYS A N 1
ATOM 921 C CA . CYS A 1 121 ? 10.365 -8.693 -5.430 1.00 88.81 121 CYS A CA 1
ATOM 922 C C . CYS A 1 121 ? 11.458 -9.125 -4.437 1.00 88.81 121 CYS A C 1
ATOM 924 O O . CYS A 1 121 ? 12.591 -9.398 -4.832 1.00 88.81 121 CYS A O 1
ATOM 926 N N . ILE A 1 122 ? 11.177 -9.070 -3.130 1.00 86.06 122 ILE A N 1
ATOM 927 C CA . ILE A 1 122 ? 12.137 -9.385 -2.051 1.00 86.06 122 ILE A CA 1
ATOM 928 C C . ILE A 1 122 ? 13.499 -8.682 -2.249 1.00 86.06 122 ILE A C 1
ATOM 930 O O . ILE A 1 122 ? 14.576 -9.256 -2.095 1.00 86.06 122 ILE A O 1
ATOM 934 N N . CYS A 1 123 ? 13.462 -7.414 -2.650 1.00 87.19 123 CYS A N 1
ATOM 935 C CA . CYS A 1 123 ? 14.624 -6.547 -2.883 1.00 87.19 123 CYS A CA 1
ATOM 936 C C . CYS A 1 123 ? 15.516 -6.967 -4.069 1.00 87.19 123 CYS A C 1
ATOM 938 O O . CYS A 1 123 ? 16.622 -6.446 -4.219 1.00 87.19 123 CYS A O 1
ATOM 940 N N . ALA A 1 124 ? 15.060 -7.910 -4.901 1.00 87.00 124 ALA A N 1
ATOM 941 C CA . ALA A 1 124 ? 15.841 -8.516 -5.979 1.00 87.00 124 ALA A CA 1
ATOM 942 C C . ALA A 1 124 ? 15.526 -7.953 -7.374 1.00 87.00 124 ALA A C 1
ATOM 944 O O . ALA A 1 124 ? 16.123 -8.396 -8.353 1.00 87.00 124 ALA A O 1
ATOM 945 N N . GLU A 1 125 ? 14.613 -6.985 -7.481 1.00 88.38 125 GLU A N 1
ATOM 946 C CA . GLU A 1 125 ? 14.235 -6.417 -8.775 1.00 88.38 125 GLU A CA 1
ATOM 947 C C . GLU A 1 125 ? 15.405 -5.654 -9.421 1.00 88.38 125 GLU A C 1
ATOM 949 O O . GLU A 1 125 ? 16.199 -4.989 -8.745 1.00 88.38 125 GLU A O 1
ATOM 954 N N . THR A 1 126 ? 15.540 -5.758 -10.745 1.00 85.62 126 THR A N 1
ATOM 955 C CA . THR A 1 126 ? 16.631 -5.152 -11.528 1.00 85.62 126 THR A CA 1
ATOM 956 C C . THR A 1 126 ? 16.134 -4.677 -12.895 1.00 85.62 126 THR A C 1
ATOM 958 O O . THR A 1 126 ? 15.005 -4.954 -13.271 1.00 85.62 126 THR A O 1
ATOM 961 N N . ASP A 1 127 ? 16.968 -3.932 -13.633 1.00 85.44 127 ASP A N 1
ATOM 962 C CA . ASP A 1 127 ? 16.730 -3.604 -15.052 1.00 85.44 127 ASP A CA 1
ATOM 963 C C . ASP A 1 127 ? 15.379 -2.920 -15.373 1.00 85.44 127 ASP A C 1
ATOM 965 O O . ASP A 1 127 ? 14.767 -3.151 -16.414 1.00 85.44 127 ASP A O 1
ATOM 969 N N . VAL A 1 128 ? 14.949 -2.022 -14.485 1.00 87.44 128 VAL A N 1
ATOM 970 C CA . VAL A 1 128 ? 13.683 -1.285 -14.585 1.00 87.44 128 VAL A CA 1
ATOM 971 C C . VAL A 1 128 ? 13.671 -0.269 -15.730 1.00 87.44 128 VAL A C 1
ATOM 973 O O . VAL A 1 128 ? 14.619 0.496 -15.919 1.00 87.44 128 VAL A O 1
ATOM 976 N N . THR A 1 129 ? 12.539 -0.193 -16.431 1.00 92.06 129 THR A N 1
ATOM 977 C CA . THR A 1 129 ? 12.249 0.800 -17.479 1.00 92.06 129 THR A CA 1
ATOM 978 C C . THR A 1 129 ? 10.976 1.585 -17.160 1.00 92.06 129 THR A C 1
ATOM 980 O O . THR A 1 129 ? 10.171 1.159 -16.337 1.00 92.06 129 THR A O 1
ATOM 983 N N . THR A 1 130 ? 10.757 2.727 -17.818 1.00 92.56 130 THR A N 1
ATOM 984 C CA . THR A 1 130 ? 9.511 3.504 -17.675 1.00 92.56 130 THR A CA 1
ATOM 985 C C . THR A 1 130 ? 8.271 2.707 -18.096 1.00 92.56 130 THR A C 1
ATOM 987 O O . THR A 1 130 ? 7.225 2.849 -17.466 1.00 92.56 130 THR A O 1
ATOM 990 N N . ASP A 1 131 ? 8.390 1.823 -19.091 1.00 94.06 131 ASP A N 1
ATOM 991 C CA . ASP A 1 131 ? 7.279 0.981 -19.554 1.00 94.06 131 ASP A CA 1
ATOM 992 C C . ASP A 1 131 ? 6.790 0.023 -18.454 1.00 94.06 131 ASP A C 1
ATOM 994 O O . ASP A 1 131 ? 5.590 -0.215 -18.342 1.00 94.06 131 ASP A O 1
ATOM 998 N N . MET A 1 132 ? 7.688 -0.445 -17.576 1.00 96.12 132 MET A N 1
ATOM 999 C CA . MET A 1 132 ? 7.322 -1.273 -16.416 1.00 96.12 132 MET A CA 1
ATOM 1000 C C . MET A 1 132 ? 6.494 -0.497 -15.386 1.00 96.12 132 MET A C 1
ATOM 1002 O O . MET A 1 132 ? 5.496 -1.016 -14.900 1.00 96.12 132 MET A O 1
ATOM 1006 N N . TYR A 1 133 ? 6.820 0.775 -15.108 1.00 97.38 133 TYR A N 1
ATOM 1007 C CA . TYR A 1 133 ? 5.963 1.609 -14.248 1.00 97.38 133 TYR A CA 1
ATOM 1008 C C . TYR A 1 133 ? 4.554 1.739 -14.830 1.00 97.38 133 TYR A C 1
ATOM 1010 O O . TYR A 1 133 ? 3.566 1.627 -14.106 1.00 97.38 133 TYR A O 1
ATOM 1018 N N . GLN A 1 134 ? 4.452 1.976 -16.142 1.00 97.44 134 GLN A N 1
ATOM 1019 C CA . GLN A 1 134 ? 3.158 2.103 -16.805 1.00 97.44 134 GLN A CA 1
ATOM 1020 C C . GLN A 1 134 ? 2.372 0.788 -16.748 1.00 97.44 134 GLN A C 1
ATOM 1022 O O . GLN A 1 134 ? 1.174 0.816 -16.469 1.00 97.44 134 GLN A O 1
ATOM 1027 N N . ALA A 1 135 ? 3.031 -0.345 -16.990 1.00 97.62 135 ALA A N 1
ATOM 1028 C CA . ALA A 1 135 ? 2.407 -1.661 -16.963 1.00 97.62 135 ALA A CA 1
ATOM 1029 C C . ALA A 1 135 ? 1.973 -2.087 -15.552 1.00 97.62 135 ALA A C 1
ATOM 1031 O O . ALA A 1 135 ? 0.897 -2.672 -15.399 1.00 97.62 135 ALA A O 1
ATOM 1032 N N . ASP A 1 136 ? 2.751 -1.753 -14.522 1.00 97.81 136 ASP A N 1
ATOM 1033 C CA . ASP A 1 136 ? 2.364 -1.973 -13.129 1.00 97.81 136 ASP A CA 1
ATOM 1034 C C . ASP A 1 136 ? 1.136 -1.140 -12.751 1.00 97.81 136 ASP A C 1
ATOM 1036 O O . ASP A 1 136 ? 0.178 -1.682 -12.203 1.00 97.81 136 ASP A O 1
ATOM 1040 N N . VAL A 1 137 ? 1.114 0.157 -13.089 1.00 98.06 137 VAL A N 1
ATOM 1041 C CA . VAL A 1 137 ? -0.062 1.016 -12.856 1.00 98.06 137 VAL A CA 1
ATOM 1042 C C . VAL A 1 137 ? -1.292 0.458 -13.569 1.00 98.06 137 VAL A C 1
ATOM 1044 O O . VAL A 1 137 ? -2.353 0.346 -12.953 1.00 98.06 137 VAL A O 1
ATOM 1047 N N . THR A 1 138 ? -1.151 0.047 -14.833 1.00 98.12 138 THR A N 1
ATOM 1048 C CA . THR A 1 138 ? -2.234 -0.604 -15.578 1.00 98.12 138 THR A CA 1
ATOM 1049 C C . THR A 1 138 ? -2.722 -1.848 -14.840 1.00 98.12 138 THR A C 1
ATOM 1051 O O . THR A 1 138 ? -3.910 -1.939 -14.548 1.00 98.12 138 THR A O 1
ATOM 1054 N N . SER A 1 139 ? -1.819 -2.742 -14.429 1.00 98.31 139 SER A N 1
ATOM 1055 C CA . SER A 1 139 ? -2.176 -3.987 -13.735 1.00 98.31 139 SER A CA 1
ATOM 1056 C C . SER A 1 139 ? -2.900 -3.727 -12.412 1.00 98.31 139 SER A C 1
ATOM 1058 O O . SER A 1 139 ? -3.923 -4.351 -12.137 1.00 98.31 139 SER A O 1
ATOM 1060 N N . VAL A 1 140 ? -2.426 -2.761 -11.617 1.00 98.50 140 VAL A N 1
ATOM 1061 C CA . VAL A 1 140 ? -3.070 -2.336 -10.361 1.00 98.50 140 VAL A CA 1
ATOM 1062 C C . VAL A 1 140 ? -4.502 -1.873 -10.615 1.00 98.50 140 VAL A C 1
ATOM 1064 O O . VAL A 1 140 ? -5.423 -2.295 -9.912 1.00 98.50 140 VAL A O 1
ATOM 1067 N N . THR A 1 141 ? -4.707 -1.041 -11.638 1.00 97.62 141 THR A N 1
ATOM 1068 C CA . THR A 1 141 ? -6.036 -0.503 -11.958 1.00 97.62 141 THR A CA 1
ATOM 1069 C C . THR A 1 141 ? -6.980 -1.533 -12.582 1.00 97.62 141 THR A C 1
ATOM 1071 O O . THR A 1 141 ? -8.162 -1.541 -12.227 1.00 97.62 141 THR A O 1
ATOM 1074 N N . GLU A 1 142 ? -6.478 -2.412 -13.457 1.00 97.56 142 GLU A N 1
ATOM 1075 C CA . GLU A 1 142 ? -7.250 -3.459 -14.140 1.00 97.56 142 GLU A CA 1
ATOM 1076 C C . GLU A 1 142 ? -7.663 -4.579 -13.185 1.00 97.56 142 GLU A C 1
ATOM 1078 O O . GLU A 1 142 ? -8.830 -4.965 -13.176 1.00 97.56 142 GLU A O 1
ATOM 1083 N N . PHE A 1 143 ? -6.760 -5.039 -12.310 1.00 98.56 143 PHE A N 1
ATOM 1084 C CA . PHE A 1 143 ? -7.124 -5.992 -11.255 1.00 98.56 143 PHE A CA 1
ATOM 1085 C C . PHE A 1 143 ? -7.975 -5.359 -10.162 1.00 98.56 143 PHE A C 1
ATOM 1087 O O . PHE A 1 143 ? -8.457 -6.069 -9.293 1.00 98.56 143 PHE A O 1
ATOM 1094 N N . GLY A 1 144 ? -8.187 -4.045 -10.183 1.00 98.31 144 GLY A N 1
ATOM 1095 C CA . GLY A 1 144 ? -9.147 -3.390 -9.312 1.00 98.31 144 GLY A CA 1
ATOM 1096 C C . GLY A 1 144 ? -8.649 -3.079 -7.906 1.00 98.31 144 GLY A C 1
ATOM 1097 O O . GLY A 1 144 ? -9.477 -2.916 -7.017 1.00 98.31 144 GLY A O 1
ATOM 1098 N N . PHE A 1 145 ? -7.341 -2.964 -7.692 1.00 98.75 145 PHE A N 1
ATOM 1099 C CA . PHE A 1 145 ? -6.808 -2.512 -6.409 1.00 98.75 145 PHE A CA 1
ATOM 1100 C C . PHE A 1 145 ? -7.055 -1.011 -6.193 1.00 98.75 145 PHE A C 1
ATOM 1102 O O . PHE A 1 145 ? -7.156 -0.218 -7.134 1.00 98.75 145 PHE A O 1
ATOM 1109 N N . ASP A 1 146 ? -7.145 -0.626 -4.924 1.00 98.50 146 ASP A N 1
ATOM 1110 C CA . ASP A 1 146 ? -7.506 0.722 -4.470 1.00 98.50 146 ASP A CA 1
ATOM 1111 C C . ASP A 1 146 ? -6.347 1.425 -3.756 1.00 98.50 146 ASP A C 1
ATOM 1113 O O . ASP A 1 146 ? -6.386 2.637 -3.534 1.00 98.50 146 ASP A O 1
ATOM 1117 N N . ALA A 1 147 ? -5.301 0.676 -3.405 1.00 98.38 147 ALA A N 1
ATOM 1118 C CA . ALA A 1 147 ? -4.090 1.186 -2.782 1.00 98.38 147 ALA A CA 1
ATOM 1119 C C . ALA A 1 147 ? -2.837 0.467 -3.300 1.00 98.38 147 ALA A C 1
ATOM 1121 O O . ALA A 1 147 ? -2.910 -0.661 -3.786 1.00 98.38 147 ALA A O 1
ATOM 1122 N N . ILE A 1 148 ? -1.674 1.099 -3.152 1.00 98.44 148 ILE A N 1
ATOM 1123 C CA . ILE A 1 148 ? -0.363 0.520 -3.446 1.00 98.44 148 ILE A CA 1
ATOM 1124 C C . ILE A 1 148 ? 0.668 0.928 -2.389 1.00 98.44 148 ILE A C 1
ATOM 1126 O O . ILE A 1 148 ? 0.743 2.094 -2.001 1.00 98.44 148 ILE A O 1
ATOM 1130 N N . LYS A 1 149 ? 1.496 -0.026 -1.957 1.00 98.25 149 LYS A N 1
ATOM 1131 C CA . LYS A 1 149 ? 2.717 0.199 -1.171 1.00 98.25 149 LYS A CA 1
ATOM 1132 C C . LYS A 1 149 ? 3.949 0.085 -2.048 1.00 98.25 149 LYS A C 1
ATOM 1134 O O . LYS A 1 149 ? 4.096 -0.896 -2.767 1.00 98.25 149 LYS A O 1
ATOM 1139 N N . LEU A 1 150 ? 4.825 1.083 -1.955 1.00 97.62 150 LEU A N 1
ATOM 1140 C CA . LEU A 1 150 ? 6.080 1.177 -2.700 1.00 97.62 150 LEU A CA 1
ATOM 1141 C C . LEU A 1 150 ? 7.256 1.123 -1.716 1.00 97.62 150 LEU A C 1
ATOM 1143 O O . LEU A 1 150 ? 7.418 2.025 -0.886 1.00 97.62 150 LEU A O 1
ATOM 1147 N N . ASP A 1 151 ? 8.048 0.057 -1.784 1.00 95.81 151 ASP A N 1
ATOM 1148 C CA . ASP A 1 151 ? 9.111 -0.270 -0.830 1.00 95.81 151 ASP A CA 1
ATOM 1149 C C . ASP A 1 151 ? 10.455 0.404 -1.156 1.00 95.81 151 ASP A C 1
ATOM 1151 O O . ASP A 1 151 ? 10.702 0.847 -2.276 1.00 95.81 151 ASP A O 1
ATOM 1155 N N . GLY A 1 152 ? 11.347 0.475 -0.169 1.00 93.69 152 GLY A N 1
ATOM 1156 C CA . GLY A 1 152 ? 12.635 1.154 -0.255 1.00 93.69 152 GLY A CA 1
ATOM 1157 C C . GLY A 1 152 ? 13.782 0.352 -0.892 1.00 93.69 152 GLY A C 1
ATOM 1158 O O . GLY A 1 152 ? 14.840 0.932 -1.140 1.00 93.69 152 GLY A O 1
ATOM 1159 N N . CYS A 1 153 ? 13.636 -0.960 -1.127 1.00 89.06 153 CYS A N 1
ATOM 1160 C CA . CYS A 1 153 ? 14.725 -1.814 -1.645 1.00 89.06 153 CYS A CA 1
ATOM 1161 C C . CYS A 1 153 ? 14.602 -2.223 -3.123 1.00 89.06 153 CYS A C 1
ATOM 1163 O O . CYS A 1 153 ? 15.485 -2.925 -3.622 1.00 89.06 153 CYS A O 1
ATOM 1165 N N . GLY A 1 154 ? 13.544 -1.804 -3.820 1.00 87.81 154 GLY A N 1
ATOM 1166 C CA . GLY A 1 154 ? 13.338 -2.077 -5.243 1.00 87.81 154 GLY A CA 1
ATOM 1167 C C . GLY A 1 154 ? 14.171 -1.190 -6.177 1.00 87.81 154 GLY A C 1
ATOM 1168 O O . GLY A 1 154 ? 15.128 -0.520 -5.774 1.00 87.81 154 GLY A O 1
ATOM 1169 N N . LYS A 1 155 ? 13.807 -1.175 -7.464 1.00 90.31 155 LYS A N 1
ATOM 1170 C CA . LYS A 1 155 ? 14.441 -0.308 -8.483 1.00 90.31 155 LYS A CA 1
ATOM 1171 C C . LYS A 1 155 ? 13.489 0.708 -9.106 1.00 90.31 155 LYS A C 1
ATOM 1173 O O . LYS A 1 155 ? 13.959 1.719 -9.627 1.00 90.31 155 LYS A O 1
ATOM 1178 N N . GLN A 1 156 ? 12.176 0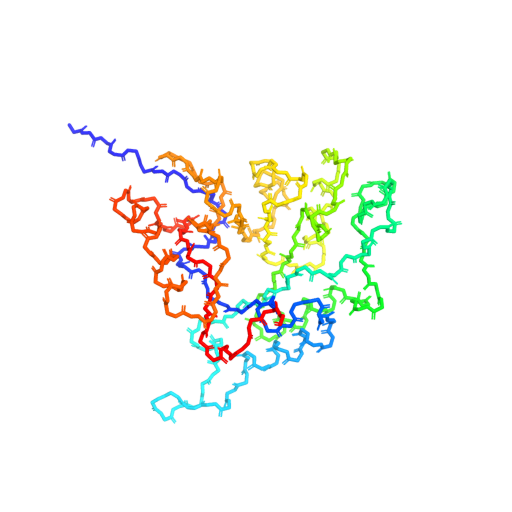.500 -8.995 1.00 94.12 156 GLN A N 1
ATOM 1179 C CA . GLN A 1 156 ? 11.159 1.479 -9.388 1.00 94.12 156 GLN A CA 1
ATOM 1180 C C . GLN A 1 156 ? 10.979 2.560 -8.298 1.00 94.12 156 GLN A C 1
ATOM 1182 O O . GLN A 1 156 ? 9.947 2.619 -7.628 1.00 94.12 156 GLN A O 1
ATOM 1187 N N . MET A 1 157 ? 12.019 3.378 -8.089 1.00 93.25 157 MET A N 1
ATOM 1188 C CA . MET A 1 157 ? 12.143 4.343 -6.979 1.00 93.25 157 MET A CA 1
ATOM 1189 C C . MET A 1 157 ? 11.687 5.774 -7.322 1.00 93.25 157 MET A C 1
ATOM 1191 O O . MET A 1 157 ? 11.748 6.659 -6.470 1.00 93.25 157 MET A O 1
ATOM 1195 N N . ASP A 1 158 ? 11.257 6.032 -8.560 1.00 94.06 158 ASP A N 1
ATOM 1196 C CA . ASP A 1 158 ? 10.725 7.338 -8.960 1.00 94.06 158 ASP A CA 1
ATOM 1197 C C . ASP A 1 158 ? 9.266 7.469 -8.502 1.00 94.06 158 ASP A C 1
ATOM 1199 O O . ASP A 1 158 ? 8.318 7.085 -9.193 1.00 94.06 158 ASP A O 1
ATOM 1203 N N . LEU A 1 159 ? 9.088 7.964 -7.278 1.00 92.94 159 LEU A N 1
ATOM 1204 C CA . LEU A 1 159 ? 7.770 8.069 -6.664 1.00 92.94 159 LEU A CA 1
ATOM 1205 C C . LEU A 1 159 ? 6.900 9.191 -7.257 1.00 92.94 159 LEU A C 1
ATOM 1207 O O . LEU A 1 159 ? 5.675 9.112 -7.155 1.00 92.94 159 LEU A O 1
ATOM 1211 N N . ASP A 1 160 ? 7.501 10.212 -7.875 1.00 92.19 160 ASP A N 1
ATOM 1212 C CA . ASP A 1 160 ? 6.748 11.237 -8.606 1.00 92.19 160 ASP A CA 1
ATOM 1213 C C . ASP A 1 160 ? 6.194 10.652 -9.913 1.00 92.19 160 ASP A C 1
ATOM 1215 O O . ASP A 1 160 ? 5.039 10.906 -10.263 1.00 92.19 160 ASP A O 1
ATOM 1219 N N . LEU A 1 161 ? 6.966 9.809 -10.612 1.00 95.06 161 LEU A N 1
ATOM 1220 C CA . LEU A 1 161 ? 6.482 9.074 -11.782 1.00 95.06 161 LEU A CA 1
ATOM 1221 C C . LEU A 1 161 ? 5.309 8.152 -11.423 1.00 95.06 161 LEU A C 1
ATOM 1223 O O . LEU A 1 161 ? 4.291 8.194 -12.111 1.00 95.06 161 LEU A O 1
ATOM 1227 N N . TRP A 1 162 ? 5.401 7.384 -10.330 1.00 95.88 162 TRP A N 1
ATOM 1228 C CA . TRP A 1 162 ? 4.271 6.583 -9.834 1.00 95.88 162 TRP A CA 1
ATOM 1229 C C . TRP A 1 162 ? 3.015 7.432 -9.614 1.00 95.88 162 TRP A C 1
ATOM 1231 O O . TRP A 1 162 ? 1.948 7.105 -10.136 1.00 95.88 162 TRP A O 1
ATOM 1241 N N . ALA A 1 163 ? 3.141 8.543 -8.882 1.00 94.38 163 ALA A N 1
ATOM 1242 C CA . ALA A 1 163 ? 2.028 9.448 -8.602 1.00 94.38 163 ALA A CA 1
ATOM 1243 C C . ALA A 1 163 ? 1.407 10.024 -9.887 1.00 94.38 163 ALA A C 1
ATOM 1245 O O . ALA A 1 163 ? 0.182 10.040 -10.038 1.00 94.38 163 ALA A O 1
ATOM 1246 N N . ASN A 1 164 ? 2.244 10.446 -10.839 1.00 94.50 164 ASN A N 1
ATOM 1247 C CA . ASN A 1 164 ? 1.801 10.989 -12.121 1.00 94.50 164 ASN A CA 1
ATOM 1248 C C . ASN A 1 164 ? 1.065 9.947 -12.971 1.00 94.50 164 ASN A C 1
ATOM 1250 O O . ASN A 1 164 ? 0.025 10.262 -13.550 1.00 94.50 164 ASN A O 1
ATOM 1254 N N . LEU A 1 165 ? 1.571 8.713 -13.030 1.00 96.19 165 LEU A N 1
ATOM 1255 C CA . LEU A 1 165 ? 0.954 7.631 -13.797 1.00 96.19 165 LEU A CA 1
ATOM 1256 C C . LEU A 1 165 ? -0.386 7.194 -13.194 1.00 96.19 165 LEU A C 1
ATOM 1258 O O . LEU A 1 165 ? -1.355 7.034 -13.936 1.00 96.19 165 LEU A O 1
ATOM 1262 N N . PHE A 1 166 ? -0.489 7.080 -11.865 1.00 95.56 166 PHE A N 1
ATOM 1263 C CA . PHE A 1 166 ? -1.780 6.816 -11.221 1.00 95.56 166 PHE A CA 1
ATOM 1264 C C . PHE A 1 166 ? -2.782 7.943 -11.473 1.00 95.56 166 PHE A C 1
ATOM 1266 O O . PHE A 1 166 ? -3.929 7.664 -11.817 1.00 95.56 166 PHE A O 1
ATOM 1273 N N . ASN A 1 167 ? -2.360 9.208 -11.394 1.00 92.69 167 ASN A N 1
ATOM 1274 C CA . ASN A 1 167 ? -3.235 10.331 -11.729 1.00 92.69 167 ASN A CA 1
ATOM 1275 C C . ASN A 1 167 ? -3.692 10.288 -13.202 1.00 92.69 167 ASN A C 1
ATOM 1277 O O . ASN A 1 167 ? -4.868 10.496 -13.498 1.00 92.69 167 ASN A O 1
ATOM 1281 N N . ALA A 1 168 ? -2.786 9.952 -14.126 1.00 93.94 168 ALA A N 1
ATOM 1282 C CA . ALA A 1 168 ? -3.089 9.814 -15.550 1.00 93.94 168 ALA A CA 1
ATOM 1283 C C . ALA A 1 168 ? -4.015 8.624 -15.868 1.00 93.94 168 ALA A C 1
ATOM 1285 O O . ALA A 1 168 ? -4.743 8.676 -16.858 1.00 93.94 168 ALA A O 1
ATOM 1286 N N . SER A 1 169 ? -4.032 7.582 -15.026 1.00 93.75 169 SER A N 1
ATOM 1287 C CA . SER A 1 169 ? -4.929 6.425 -15.183 1.00 93.75 169 SER A CA 1
ATOM 1288 C C . SER A 1 169 ? -6.416 6.776 -15.024 1.00 93.75 169 SER A C 1
ATOM 1290 O O . SER A 1 169 ? -7.283 6.028 -15.469 1.00 93.75 169 SER A O 1
ATOM 1292 N N . GLY A 1 170 ? -6.729 7.905 -14.373 1.00 91.12 170 GLY A N 1
ATOM 1293 C CA . GLY A 1 170 ? -8.100 8.338 -14.099 1.00 91.12 170 GLY A CA 1
ATOM 1294 C C . GLY A 1 170 ? -8.807 7.574 -12.971 1.00 91.12 170 GLY A C 1
ATOM 1295 O O . GLY A 1 170 ? -9.943 7.916 -12.639 1.00 91.12 170 GLY A O 1
ATOM 1296 N N . ARG A 1 171 ? -8.154 6.582 -12.347 1.00 91.06 171 ARG A N 1
ATOM 1297 C CA . ARG A 1 171 ? -8.650 5.880 -11.155 1.00 91.06 171 ARG A CA 1
ATOM 1298 C C . ARG A 1 171 ? -7.870 6.342 -9.916 1.00 91.06 171 ARG A C 1
ATOM 1300 O O . ARG A 1 171 ? -6.656 6.158 -9.870 1.00 91.06 171 ARG A O 1
ATOM 1307 N N . PRO A 1 172 ? -8.534 6.902 -8.888 1.00 93.31 172 PRO A N 1
ATOM 1308 C CA . PRO A 1 172 ? -7.879 7.188 -7.618 1.00 93.31 172 PRO A CA 1
ATOM 1309 C C . PRO A 1 172 ? -7.324 5.908 -6.980 1.00 93.31 172 PRO A C 1
ATOM 1311 O O . PRO A 1 172 ? -8.072 4.962 -6.744 1.00 93.31 172 PRO A O 1
ATOM 1314 N N . VAL A 1 173 ? -6.024 5.904 -6.683 1.00 96.94 173 VAL A N 1
ATOM 1315 C CA . VAL A 1 173 ? -5.328 4.842 -5.943 1.00 96.94 173 VAL A CA 1
ATOM 1316 C C . VAL A 1 173 ? -4.578 5.489 -4.787 1.00 96.94 173 VAL A C 1
ATOM 1318 O O . VAL A 1 173 ? -3.906 6.508 -4.964 1.00 96.94 173 VAL A O 1
ATOM 1321 N N . MET A 1 174 ? -4.715 4.919 -3.593 1.00 97.56 174 MET A N 1
ATOM 1322 C CA . MET A 1 174 ? -4.025 5.383 -2.398 1.00 97.56 174 MET A CA 1
ATOM 1323 C C . MET A 1 174 ? -2.553 4.954 -2.429 1.00 97.56 174 MET A C 1
ATOM 1325 O O . MET A 1 174 ? -2.258 3.768 -2.524 1.00 97.56 174 MET A O 1
ATOM 1329 N N . ILE A 1 175 ? -1.624 5.905 -2.321 1.00 97.88 175 ILE A N 1
ATOM 1330 C CA . ILE A 1 175 ? -0.183 5.632 -2.443 1.00 97.88 175 ILE A CA 1
ATOM 1331 C C . ILE A 1 175 ? 0.495 5.684 -1.069 1.00 97.88 175 ILE A C 1
ATOM 1333 O O . ILE A 1 175 ? 0.490 6.724 -0.402 1.00 97.88 175 ILE A O 1
ATOM 1337 N N . GLU A 1 176 ? 1.109 4.567 -0.679 1.00 97.75 176 GLU A N 1
ATOM 1338 C CA . GLU A 1 176 ? 1.968 4.405 0.495 1.00 97.75 176 GLU A CA 1
ATOM 1339 C C . GLU A 1 176 ? 3.448 4.433 0.087 1.00 97.75 176 GLU A C 1
ATOM 1341 O O . GLU A 1 176 ? 3.930 3.541 -0.616 1.00 97.75 176 GLU A O 1
ATOM 1346 N N . ASN A 1 177 ? 4.200 5.414 0.591 1.00 97.38 177 ASN A N 1
ATOM 1347 C CA . ASN A 1 177 ? 5.661 5.413 0.512 1.00 97.38 177 ASN A CA 1
ATOM 1348 C C . ASN A 1 177 ? 6.270 4.677 1.724 1.00 97.38 177 ASN A C 1
ATOM 1350 O O . ASN A 1 177 ? 6.190 5.151 2.860 1.00 97.38 177 ASN A O 1
ATOM 1354 N N . CYS A 1 178 ? 6.960 3.564 1.467 1.00 96.88 178 CYS A N 1
ATOM 1355 C CA . CYS A 1 178 ? 7.628 2.716 2.456 1.00 96.88 178 CYS A CA 1
ATOM 1356 C C . CYS A 1 178 ? 9.174 2.801 2.383 1.00 96.88 178 CYS A C 1
ATOM 1358 O O . CYS A 1 178 ? 9.881 1.821 2.570 1.00 96.88 178 CYS A O 1
ATOM 1360 N N . HIS A 1 179 ? 9.750 3.983 2.148 1.00 96.06 179 HIS A N 1
ATOM 1361 C CA . HIS A 1 179 ? 11.211 4.152 2.009 1.00 96.06 179 HIS A CA 1
ATOM 1362 C C . HIS A 1 179 ? 11.935 4.410 3.342 1.00 96.06 179 HIS A C 1
ATOM 1364 O O . HIS A 1 179 ? 12.940 5.120 3.392 1.00 96.06 179 HIS A O 1
ATOM 1370 N N . TRP A 1 180 ? 11.391 3.882 4.437 1.00 95.94 180 TRP A N 1
ATOM 1371 C CA . TRP A 1 180 ? 11.965 3.895 5.790 1.00 95.94 180 TRP A CA 1
ATOM 1372 C C . TRP A 1 180 ? 12.463 5.248 6.331 1.00 95.94 180 TRP A C 1
ATOM 1374 O O . TRP A 1 180 ? 13.434 5.312 7.086 1.00 95.94 180 TRP A O 1
ATOM 1384 N N . GLY A 1 181 ? 11.834 6.354 5.923 1.00 94.12 181 GLY A N 1
ATOM 1385 C CA . GLY A 1 181 ? 12.278 7.713 6.254 1.00 94.12 181 GLY A CA 1
ATOM 1386 C C . GLY A 1 181 ? 13.476 8.225 5.439 1.00 94.12 181 GLY A C 1
ATOM 1387 O O . GLY A 1 181 ? 13.897 9.362 5.638 1.00 94.12 181 GLY A O 1
ATOM 1388 N N . GLY A 1 182 ? 14.010 7.429 4.509 1.00 93.25 182 GLY A N 1
ATOM 1389 C CA . GLY A 1 182 ? 15.058 7.835 3.569 1.00 93.25 182 GLY A CA 1
ATOM 1390 C C . GLY A 1 182 ? 14.539 8.687 2.406 1.00 93.25 182 GLY A C 1
ATOM 1391 O O . GLY A 1 182 ? 15.272 9.529 1.895 1.00 93.25 182 GLY A O 1
ATOM 1392 N N . THR A 1 183 ? 13.272 8.511 2.017 1.00 93.06 183 THR A N 1
ATOM 1393 C CA . THR A 1 183 ? 12.568 9.385 1.061 1.00 93.06 183 THR A CA 1
ATOM 1394 C C . THR A 1 183 ? 11.319 9.940 1.726 1.00 93.06 183 THR A C 1
ATOM 1396 O O . THR A 1 183 ? 10.446 9.181 2.140 1.00 93.06 183 THR A O 1
ATOM 1399 N N . VAL A 1 184 ? 11.246 11.263 1.855 1.00 93.06 184 VAL A N 1
ATOM 1400 C CA . VAL A 1 184 ? 10.211 11.974 2.619 1.00 93.06 184 VAL A CA 1
ATOM 1401 C C . VAL A 1 184 ? 9.719 13.202 1.850 1.00 93.06 184 VAL A C 1
ATOM 1403 O O . VAL A 1 184 ? 10.451 13.700 0.991 1.00 93.06 184 VAL A O 1
ATOM 1406 N N . PRO A 1 185 ? 8.506 13.709 2.137 1.00 91.31 185 PRO A N 1
ATOM 1407 C CA . PRO A 1 185 ? 7.990 14.901 1.480 1.00 91.31 185 PRO A CA 1
ATOM 1408 C C . PRO A 1 185 ? 8.832 16.128 1.821 1.00 91.31 185 PRO A C 1
ATOM 1410 O O . PRO A 1 185 ? 9.449 16.208 2.890 1.00 91.31 185 PRO A O 1
ATOM 1413 N N . ASN A 1 186 ? 8.807 17.116 0.932 1.00 89.38 186 ASN A N 1
ATOM 1414 C CA . ASN A 1 186 ? 9.365 18.428 1.231 1.00 89.38 186 ASN A CA 1
ATOM 1415 C C . ASN A 1 186 ? 8.292 19.338 1.864 1.00 89.38 186 ASN A C 1
ATOM 1417 O O . ASN A 1 186 ? 7.148 18.938 2.081 1.00 89.38 186 ASN A O 1
ATOM 1421 N N . GLU A 1 187 ? 8.660 20.577 2.192 1.00 85.25 187 GLU A N 1
ATOM 1422 C CA . GLU A 1 187 ? 7.763 21.510 2.887 1.00 85.25 187 GLU A CA 1
ATOM 1423 C C . GLU A 1 187 ? 6.571 21.986 2.044 1.00 85.25 187 GLU A C 1
ATOM 1425 O O . GLU A 1 187 ? 5.612 22.527 2.594 1.00 85.25 187 GLU A O 1
ATOM 1430 N N . THR A 1 188 ? 6.619 21.811 0.721 1.00 83.75 188 THR A N 1
ATOM 1431 C CA . THR A 1 188 ? 5.622 22.336 -0.218 1.00 83.75 188 THR A CA 1
ATOM 1432 C C . THR A 1 188 ? 4.893 21.259 -1.020 1.00 83.75 188 THR A C 1
ATOM 1434 O O . THR A 1 188 ? 3.862 21.573 -1.610 1.00 83.75 188 THR A O 1
ATOM 1437 N N . TRP A 1 189 ? 5.374 20.014 -1.034 1.00 86.50 189 TRP A N 1
ATOM 1438 C CA . TRP A 1 189 ? 4.855 18.936 -1.874 1.00 86.50 189 TRP A CA 1
ATOM 1439 C C . TRP A 1 189 ? 4.977 17.555 -1.219 1.00 86.50 189 TRP A C 1
ATOM 1441 O O . TRP A 1 189 ? 6.041 17.179 -0.718 1.00 86.50 189 TRP A O 1
ATOM 1451 N N . CYS A 1 190 ? 3.889 16.788 -1.292 1.00 90.12 190 CYS A N 1
ATOM 1452 C CA . CYS A 1 190 ? 3.807 15.383 -0.914 1.00 90.12 190 CYS A CA 1
ATOM 1453 C C . CYS A 1 190 ? 3.107 14.578 -2.025 1.00 90.12 190 CYS A C 1
ATOM 1455 O O . CYS A 1 190 ? 1.893 14.717 -2.183 1.00 90.12 190 CYS A O 1
ATOM 1457 N N . PRO A 1 191 ? 3.829 13.727 -2.778 1.00 88.00 191 PRO A N 1
ATOM 1458 C CA . PRO A 1 191 ? 3.262 13.001 -3.917 1.00 88.00 191 PRO A CA 1
ATOM 1459 C C . PRO A 1 191 ? 2.428 11.771 -3.524 1.00 88.00 191 PRO A C 1
ATOM 1461 O O . PRO A 1 191 ? 1.919 11.069 -4.393 1.00 88.00 191 PRO A O 1
ATOM 1464 N N . TRP A 1 192 ? 2.299 11.472 -2.230 1.00 92.75 192 TRP A N 1
ATOM 1465 C CA . TRP A 1 192 ? 1.718 10.227 -1.719 1.00 92.75 192 TRP A CA 1
ATOM 1466 C C . TRP A 1 192 ? 0.697 10.526 -0.631 1.00 92.75 192 TRP A C 1
ATOM 1468 O O . TRP A 1 192 ? 0.751 11.579 -0.001 1.00 92.75 192 TRP A O 1
ATOM 1478 N N . ASN A 1 193 ? -0.196 9.576 -0.356 1.00 96.25 193 ASN A N 1
ATOM 1479 C CA . ASN A 1 193 ? -1.216 9.756 0.672 1.00 96.25 193 ASN A CA 1
ATOM 1480 C C . ASN A 1 193 ? -0.658 9.567 2.089 1.00 96.25 193 ASN A C 1
ATOM 1482 O O . ASN A 1 193 ? -1.165 10.163 3.043 1.00 96.25 193 ASN A O 1
ATOM 1486 N N . PHE A 1 194 ? 0.380 8.742 2.240 1.00 96.56 194 PHE A N 1
ATOM 1487 C CA . PHE A 1 194 ? 1.092 8.545 3.500 1.00 96.56 194 PHE A CA 1
ATOM 1488 C C . PHE A 1 194 ? 2.507 7.997 3.278 1.00 96.56 194 PHE A C 1
ATOM 1490 O O . PHE A 1 194 ? 2.805 7.400 2.243 1.00 96.56 194 PHE A O 1
ATOM 1497 N N . PHE A 1 195 ? 3.402 8.248 4.237 1.00 97.38 195 PHE A N 1
ATOM 1498 C CA . PHE A 1 195 ? 4.828 7.949 4.125 1.00 97.38 195 PHE A CA 1
ATOM 1499 C C . PHE A 1 195 ? 5.454 7.506 5.446 1.00 97.38 195 PHE A C 1
ATOM 1501 O O . PHE A 1 195 ? 5.170 8.048 6.520 1.00 97.38 195 PHE A O 1
ATOM 1508 N N . ARG A 1 196 ? 6.332 6.509 5.350 1.00 98.06 196 ARG A N 1
ATOM 1509 C CA . ARG A 1 196 ? 7.016 5.903 6.488 1.00 98.06 196 ARG A CA 1
ATOM 1510 C C . ARG A 1 196 ? 8.148 6.800 6.965 1.00 98.06 196 ARG A C 1
ATOM 1512 O O . ARG A 1 196 ? 8.939 7.286 6.157 1.00 98.06 196 ARG A O 1
ATOM 1519 N N . THR A 1 197 ? 8.267 6.974 8.277 1.00 97.62 197 THR A N 1
ATOM 1520 C CA . THR A 1 197 ? 9.286 7.852 8.884 1.00 97.62 197 THR A CA 1
ATOM 1521 C C . THR A 1 197 ? 10.390 7.115 9.641 1.00 97.62 197 THR A C 1
ATOM 1523 O O . THR A 1 197 ? 11.280 7.755 10.198 1.00 97.62 197 THR A O 1
ATOM 1526 N N . SER A 1 198 ? 10.343 5.785 9.660 1.00 97.25 198 SER A N 1
ATOM 1527 C CA . SER A 1 198 ? 11.233 4.906 10.424 1.00 97.25 198 SER A CA 1
ATOM 1528 C C . SER A 1 198 ? 11.548 3.619 9.662 1.00 97.25 198 SER A C 1
ATOM 1530 O O . SER A 1 198 ? 10.911 3.324 8.658 1.00 97.25 198 SER A O 1
ATOM 1532 N N . GLY A 1 199 ? 12.476 2.810 10.178 1.00 96.62 199 GLY A N 1
ATOM 1533 C CA . GLY A 1 199 ? 12.593 1.408 9.767 1.00 96.62 199 GLY A CA 1
ATOM 1534 C C . GLY A 1 199 ? 11.394 0.563 10.208 1.00 96.62 199 GLY A C 1
ATOM 1535 O O . GLY A 1 199 ? 10.452 1.070 10.828 1.00 96.62 199 GLY A O 1
ATOM 1536 N N . ASP A 1 200 ? 11.464 -0.730 9.906 1.00 95.94 200 ASP A N 1
ATOM 1537 C CA . ASP A 1 200 ? 10.388 -1.669 10.212 1.00 95.94 200 ASP A CA 1
ATOM 1538 C C . ASP A 1 200 ? 10.183 -1.833 11.720 1.00 95.94 200 ASP A C 1
ATOM 1540 O O . ASP A 1 200 ? 11.135 -1.942 12.506 1.00 95.94 200 ASP A O 1
ATOM 1544 N N . VAL A 1 201 ? 8.918 -1.836 12.125 1.00 96.31 201 VAL A N 1
ATOM 1545 C CA . VAL A 1 201 ? 8.513 -2.082 13.504 1.00 96.31 201 VAL A CA 1
ATOM 1546 C C . VAL A 1 201 ? 8.701 -3.553 13.862 1.00 96.31 201 VAL A C 1
ATOM 1548 O O . VAL A 1 201 ? 8.662 -4.450 13.021 1.00 96.31 201 VAL A O 1
ATOM 1551 N N . ARG A 1 202 ? 8.934 -3.795 15.148 1.00 94.06 202 ARG A N 1
ATOM 1552 C CA . ARG A 1 202 ? 8.926 -5.120 15.763 1.00 94.06 202 ARG A CA 1
ATOM 1553 C C . ARG A 1 202 ? 7.995 -5.100 16.961 1.00 94.06 202 ARG A C 1
ATOM 1555 O O . ARG A 1 202 ? 7.910 -4.074 17.643 1.00 94.06 202 ARG A O 1
ATOM 1562 N N . ALA A 1 203 ? 7.427 -6.256 17.303 1.00 93.44 203 ALA A N 1
ATOM 1563 C CA . ALA A 1 203 ? 6.574 -6.485 18.474 1.00 93.44 203 ALA A CA 1
ATOM 1564 C C . ALA A 1 203 ? 7.317 -6.334 19.823 1.00 93.44 203 ALA A C 1
ATOM 1566 O O . ALA A 1 203 ? 7.458 -7.259 20.620 1.00 93.44 203 ALA A O 1
ATOM 1567 N N . SER A 1 204 ? 7.832 -5.136 20.087 1.00 92.75 204 SER A N 1
ATOM 1568 C CA . SER A 1 204 ? 8.503 -4.732 21.315 1.00 92.75 204 SER A CA 1
ATOM 1569 C C . SER A 1 204 ? 8.213 -3.260 21.586 1.00 92.75 204 SER A C 1
ATOM 1571 O O . SER A 1 204 ? 8.201 -2.435 20.671 1.00 92.75 204 SER A O 1
ATOM 1573 N N . TYR A 1 205 ? 8.032 -2.910 22.860 1.00 93.69 205 TYR A N 1
ATOM 1574 C CA . TYR A 1 205 ? 7.724 -1.535 23.261 1.00 93.69 205 TYR A CA 1
ATOM 1575 C C . TYR A 1 205 ? 8.758 -0.525 22.739 1.00 93.69 205 TYR A C 1
ATOM 1577 O O . TYR A 1 205 ? 8.393 0.533 22.237 1.00 93.69 205 TYR A O 1
ATOM 1585 N N . GLY A 1 206 ? 10.049 -0.872 22.811 1.00 96.56 206 GLY A N 1
ATOM 1586 C CA . GLY A 1 206 ? 11.130 -0.002 22.348 1.00 96.56 206 GLY A CA 1
ATOM 1587 C C . GLY A 1 206 ? 11.064 0.301 20.850 1.00 96.56 206 GLY A C 1
ATOM 1588 O O . GLY A 1 206 ? 11.249 1.451 20.464 1.00 96.56 206 GLY A O 1
ATOM 1589 N N . SER A 1 207 ? 10.750 -0.696 20.015 1.00 96.00 207 SER A N 1
ATOM 1590 C CA . SER A 1 207 ? 10.607 -0.492 18.568 1.00 96.00 207 SER A CA 1
ATOM 1591 C C . SER A 1 207 ? 9.367 0.338 18.233 1.00 96.00 207 SER A C 1
ATOM 1593 O O . SER A 1 207 ? 9.486 1.328 17.517 1.00 96.00 207 SER A O 1
ATOM 1595 N N . VAL A 1 208 ? 8.209 0.013 18.820 1.00 96.12 208 VAL A N 1
ATOM 1596 C CA . VAL A 1 208 ? 6.955 0.756 18.596 1.00 96.12 208 VAL A CA 1
ATOM 1597 C C . VAL A 1 208 ? 7.098 2.227 19.002 1.00 96.12 208 VAL A C 1
ATOM 1599 O O . VAL A 1 208 ? 6.763 3.124 18.230 1.00 96.12 208 VAL A O 1
ATOM 1602 N N . VAL A 1 209 ? 7.631 2.500 20.198 1.00 97.69 209 VAL A N 1
ATOM 1603 C CA . VAL A 1 209 ? 7.806 3.880 20.681 1.00 97.69 209 VAL A CA 1
ATOM 1604 C C . VAL A 1 209 ? 8.897 4.612 19.905 1.00 97.69 209 VAL A C 1
ATOM 1606 O O . VAL A 1 209 ? 8.721 5.789 19.588 1.00 97.69 209 VAL A O 1
ATOM 1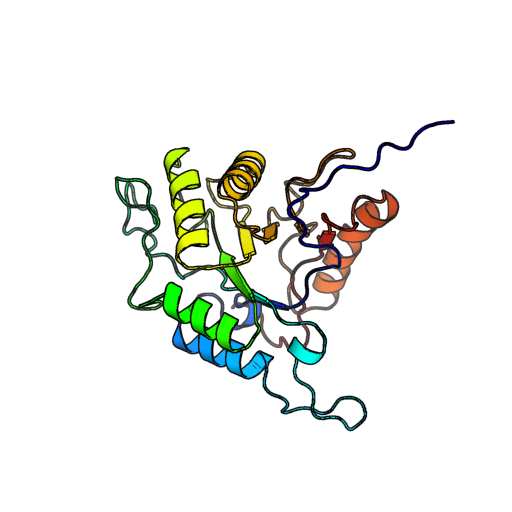609 N N . GLY A 1 210 ? 9.996 3.933 19.566 1.00 98.00 210 GLY A N 1
ATOM 1610 C CA . GLY A 1 210 ? 11.065 4.506 18.750 1.00 98.00 210 GLY A CA 1
ATOM 1611 C C . GLY A 1 210 ? 10.556 4.964 17.383 1.00 98.00 210 GLY A C 1
ATOM 1612 O O . GLY A 1 210 ? 10.787 6.109 16.995 1.00 98.00 210 GLY A O 1
ATOM 1613 N N . ASN A 1 211 ? 9.780 4.123 16.696 1.00 98.31 211 ASN A N 1
ATOM 1614 C CA . ASN A 1 211 ? 9.166 4.491 15.424 1.00 98.31 211 ASN A CA 1
ATOM 1615 C C . ASN A 1 211 ? 8.153 5.630 15.594 1.00 98.31 211 ASN A C 1
ATOM 1617 O O . ASN A 1 211 ? 8.195 6.597 14.832 1.00 98.31 211 ASN A O 1
ATOM 1621 N N . LEU A 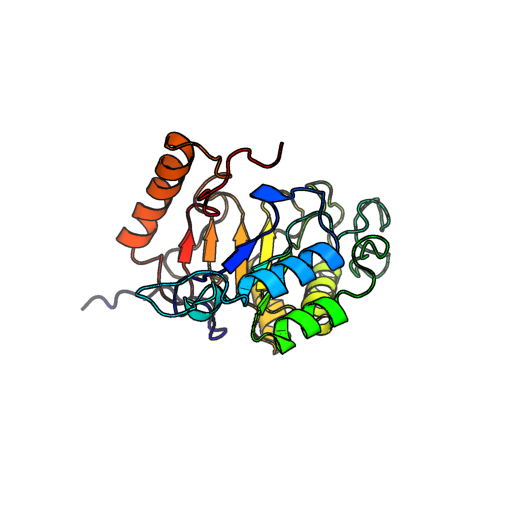1 212 ? 7.298 5.585 16.622 1.00 97.25 212 LEU A N 1
ATOM 1622 C CA . LEU A 1 212 ? 6.324 6.649 16.893 1.00 97.25 212 LEU A CA 1
ATOM 1623 C C . LEU A 1 212 ? 6.990 8.025 17.039 1.00 97.25 212 LEU A C 1
ATOM 1625 O O . LEU A 1 212 ? 6.505 9.007 16.475 1.00 97.25 212 LEU A O 1
ATOM 1629 N N . GLN A 1 213 ? 8.130 8.105 17.729 1.00 98.19 213 GLN A N 1
ATOM 1630 C CA . GLN A 1 213 ? 8.869 9.359 17.910 1.00 98.19 213 GLN A CA 1
ATOM 1631 C C . GLN A 1 213 ? 9.304 10.005 16.585 1.00 98.19 213 GLN A C 1
ATOM 1633 O O . GLN A 1 213 ? 9.344 11.233 16.494 1.00 98.19 213 GLN A O 1
ATOM 1638 N N . THR A 1 214 ? 9.562 9.216 15.536 1.00 97.69 214 THR A N 1
ATOM 1639 C CA . THR A 1 214 ? 9.978 9.747 14.223 1.00 97.69 214 THR A CA 1
ATOM 1640 C C . THR A 1 214 ? 8.889 10.572 13.528 1.00 97.69 214 THR A C 1
ATOM 1642 O O . THR A 1 214 ? 9.201 11.444 12.713 1.00 97.69 214 THR A O 1
ATOM 1645 N N . THR A 1 215 ? 7.619 10.369 13.898 1.00 97.56 215 THR A N 1
ATOM 1646 C CA . THR A 1 215 ? 6.466 11.092 13.334 1.00 97.56 215 THR A CA 1
ATOM 1647 C C . THR A 1 215 ? 6.301 12.508 13.903 1.00 97.56 215 THR A C 1
ATOM 1649 O O . THR A 1 215 ? 5.737 13.383 13.242 1.00 97.56 215 THR A O 1
ATOM 1652 N N . VAL A 1 216 ? 6.830 12.771 15.106 1.00 97.25 216 VAL A N 1
ATOM 1653 C CA . VAL A 1 216 ? 6.571 13.999 15.885 1.00 97.25 216 VAL A CA 1
ATOM 1654 C C . VAL A 1 216 ? 6.958 15.263 15.120 1.00 97.25 216 VAL A C 1
ATOM 1656 O O . VAL A 1 216 ? 6.190 16.225 15.081 1.00 97.25 216 VAL A O 1
ATOM 1659 N N . GLN A 1 217 ? 8.122 15.259 14.467 1.00 95.38 217 GLN A N 1
ATOM 1660 C CA . GLN A 1 217 ? 8.597 16.420 13.710 1.00 95.38 217 GLN A CA 1
ATOM 1661 C C . GLN A 1 217 ? 7.667 16.786 12.542 1.00 95.38 217 GLN A C 1
ATOM 1663 O O . GLN A 1 217 ? 7.526 17.961 12.214 1.00 95.38 217 GLN A O 1
ATOM 1668 N N . TRP A 1 218 ? 7.005 15.801 11.931 1.00 95.31 218 TRP A N 1
ATOM 1669 C CA . TRP A 1 218 ? 6.113 16.014 10.791 1.00 95.31 218 TRP A CA 1
ATOM 1670 C C . TRP A 1 218 ? 4.791 16.626 11.236 1.00 95.31 218 TRP A C 1
ATOM 1672 O O . TRP A 1 218 ? 4.268 17.512 10.564 1.00 95.31 218 TRP A O 1
ATOM 1682 N N . ALA A 1 219 ? 4.290 16.226 12.406 1.00 93.06 219 ALA A N 1
ATOM 1683 C CA . ALA A 1 219 ? 3.152 16.885 13.036 1.00 93.06 219 ALA A CA 1
ATOM 1684 C C . ALA A 1 219 ? 3.492 18.334 13.440 1.00 93.06 219 ALA A C 1
ATOM 1686 O O . ALA A 1 219 ? 2.740 19.253 13.122 1.00 93.06 219 ALA A O 1
ATOM 1687 N N . GLN A 1 220 ? 4.653 18.563 14.067 1.00 94.56 220 GLN A N 1
ATOM 1688 C CA . GLN A 1 220 ? 5.100 19.904 14.480 1.00 94.56 220 GLN A CA 1
ATOM 1689 C C . GLN A 1 220 ? 5.278 20.865 13.298 1.00 94.56 220 GLN A C 1
ATOM 1691 O O . GLN A 1 220 ? 4.925 22.039 13.401 1.00 94.56 220 GLN A O 1
ATOM 1696 N N . LYS A 1 221 ? 5.789 20.362 12.168 1.00 92.69 221 LYS A N 1
ATOM 1697 C CA . LYS A 1 221 ? 5.945 21.119 10.917 1.00 92.69 221 LYS A CA 1
ATOM 1698 C C . LYS A 1 221 ? 4.655 21.223 10.093 1.00 92.69 221 LYS A C 1
ATOM 1700 O O . LYS A 1 221 ? 4.681 21.837 9.035 1.00 92.69 221 LYS A O 1
ATOM 1705 N N . GLN A 1 222 ? 3.544 20.632 10.545 1.00 90.88 222 GLN A N 1
ATOM 1706 C CA . GLN A 1 222 ? 2.275 20.571 9.799 1.00 90.88 222 GLN A CA 1
ATOM 1707 C C . GLN A 1 222 ? 2.409 19.905 8.414 1.00 90.88 222 GLN A C 1
ATOM 1709 O O . GLN A 1 222 ? 1.738 20.278 7.449 1.00 90.88 222 GLN A O 1
ATOM 1714 N N . LEU A 1 223 ? 3.290 18.909 8.323 1.00 91.75 223 LEU A N 1
ATOM 1715 C CA . LEU A 1 223 ? 3.533 18.099 7.127 1.00 91.75 223 LEU A CA 1
ATOM 1716 C C . LEU A 1 223 ? 2.842 16.731 7.185 1.00 91.75 223 LEU A C 1
ATOM 1718 O O . LEU A 1 223 ? 2.706 16.092 6.152 1.00 91.75 223 LEU A O 1
ATOM 1722 N N . SER A 1 224 ? 2.372 16.306 8.362 1.00 94.31 224 SER A N 1
ATOM 1723 C CA . SER A 1 224 ? 1.408 15.208 8.502 1.00 94.31 224 SER A CA 1
ATOM 1724 C C . SER A 1 224 ? -0.006 15.793 8.587 1.00 94.31 224 SER A C 1
ATOM 1726 O O . SER A 1 224 ? -0.331 16.467 9.569 1.00 94.31 224 SER A O 1
ATOM 1728 N N . LYS A 1 225 ? -0.812 15.627 7.534 1.00 92.25 225 LYS A N 1
ATOM 1729 C CA . LYS A 1 225 ? -2.098 16.318 7.327 1.00 92.25 225 LYS A CA 1
ATOM 1730 C C . LYS A 1 225 ? -2.976 15.590 6.292 1.00 92.25 225 LYS A C 1
ATOM 1732 O O . LYS A 1 225 ? -2.485 14.667 5.647 1.00 92.25 225 LYS A O 1
ATOM 1737 N N . PRO A 1 226 ? -4.245 16.001 6.073 1.00 92.81 226 PRO A N 1
ATOM 1738 C CA . PRO A 1 226 ? -5.089 15.404 5.037 1.00 92.81 226 PRO A CA 1
ATOM 1739 C C . PRO A 1 226 ? -4.386 15.339 3.677 1.00 92.81 226 PRO A C 1
ATOM 1741 O O . PRO A 1 226 ? -3.854 16.339 3.198 1.00 92.81 226 PRO A O 1
ATOM 1744 N N . GLY A 1 227 ? -4.377 14.146 3.088 1.00 91.44 227 GLY A N 1
ATOM 1745 C CA . GLY A 1 227 ? -3.697 13.828 1.836 1.00 91.44 227 GLY A CA 1
ATOM 1746 C C . GLY A 1 227 ? -2.216 13.462 1.975 1.00 91.44 227 GLY A C 1
ATOM 1747 O O . GLY A 1 227 ? -1.641 13.052 0.981 1.00 91.44 227 GLY A O 1
ATOM 1748 N N . CYS A 1 228 ? -1.593 13.585 3.153 1.00 94.75 228 CYS A N 1
ATOM 1749 C CA . CYS A 1 228 ? -0.184 13.241 3.370 1.00 94.75 228 CYS A CA 1
ATOM 1750 C C . CYS A 1 228 ? 0.108 12.946 4.852 1.00 94.75 228 CYS A C 1
ATOM 1752 O O . CYS A 1 228 ? 0.345 13.862 5.642 1.00 94.75 228 CYS A O 1
ATOM 1754 N N . TRP A 1 229 ? 0.112 11.672 5.249 1.00 96.94 229 TRP A N 1
ATOM 1755 C CA . TRP A 1 229 ? 0.309 11.272 6.649 1.00 96.94 229 TRP A CA 1
ATOM 1756 C C . TRP A 1 229 ? 1.677 10.639 6.907 1.00 96.94 229 TRP A C 1
ATOM 1758 O O . TRP A 1 229 ? 2.038 9.643 6.289 1.00 96.94 229 TRP A O 1
ATOM 1768 N N . ALA A 1 230 ? 2.414 11.171 7.880 1.00 97.50 230 ALA A N 1
ATOM 1769 C CA . ALA A 1 230 ? 3.575 10.487 8.445 1.00 97.50 230 ALA A CA 1
ATOM 1770 C C . ALA A 1 230 ? 3.103 9.314 9.316 1.00 97.50 230 ALA A C 1
ATOM 1772 O O . ALA A 1 230 ? 2.277 9.534 10.208 1.00 97.50 230 ALA A O 1
ATOM 1773 N N . TYR A 1 231 ? 3.638 8.106 9.114 1.00 97.81 231 TYR A N 1
ATOM 1774 C CA . TYR A 1 231 ? 3.269 6.937 9.922 1.00 97.81 231 TYR A CA 1
ATOM 1775 C C . TYR A 1 231 ? 4.484 6.146 10.451 1.00 97.81 231 TYR A C 1
ATOM 1777 O O . TYR A 1 231 ? 5.528 6.099 9.791 1.00 97.81 231 TYR A O 1
ATOM 1785 N N . PRO A 1 232 ? 4.358 5.512 11.637 1.00 97.38 232 PRO A N 1
ATOM 1786 C CA . PRO A 1 232 ? 5.454 4.837 12.335 1.00 97.38 232 PRO A CA 1
ATOM 1787 C C . PRO A 1 232 ? 5.545 3.330 12.031 1.00 97.38 232 PRO A C 1
ATOM 1789 O O . PRO A 1 232 ? 5.963 2.563 12.897 1.00 97.38 232 PRO A O 1
ATOM 1792 N N . ASP A 1 233 ? 5.148 2.910 10.829 1.00 97.75 233 ASP A N 1
ATOM 1793 C CA . ASP A 1 233 ? 4.881 1.507 10.470 1.00 97.75 233 ASP A CA 1
ATOM 1794 C C . ASP A 1 233 ? 3.590 0.913 11.098 1.00 97.75 233 ASP A C 1
ATOM 1796 O O . ASP A 1 233 ? 2.809 1.621 11.740 1.00 97.75 233 ASP A O 1
ATOM 1800 N N . MET A 1 234 ? 3.313 -0.364 10.817 1.00 97.19 234 MET A N 1
ATOM 1801 C CA . MET A 1 234 ? 2.122 -1.132 11.190 1.00 97.19 234 MET A CA 1
ATOM 1802 C C . MET A 1 234 ? 1.919 -1.251 12.711 1.00 97.19 234 MET A C 1
ATOM 1804 O O . MET A 1 234 ? 2.841 -1.135 13.515 1.00 97.19 234 MET A O 1
ATOM 1808 N N . LEU A 1 235 ? 0.680 -1.530 13.126 1.00 96.50 235 LEU A N 1
ATOM 1809 C CA . LEU A 1 235 ? 0.376 -1.853 14.521 1.00 96.50 235 LEU A CA 1
ATOM 1810 C C . LEU A 1 235 ? 0.824 -3.279 14.865 1.00 96.50 235 LEU A C 1
ATOM 1812 O O . LEU A 1 235 ? 0.464 -4.223 14.173 1.00 96.50 235 LEU A O 1
ATOM 1816 N N . GLU A 1 236 ? 1.484 -3.439 16.013 1.00 95.44 236 GLU A N 1
ATOM 1817 C CA . GLU A 1 236 ? 1.889 -4.749 16.562 1.00 95.44 236 GLU A CA 1
ATOM 1818 C C . GLU A 1 236 ? 0.916 -5.281 17.630 1.00 95.44 236 GLU A C 1
ATOM 1820 O O . GLU A 1 236 ? 1.238 -6.158 18.434 1.00 95.44 236 GLU A O 1
ATOM 1825 N N . VAL A 1 237 ? -0.297 -4.728 17.689 1.00 93.31 237 VAL A N 1
ATOM 1826 C CA . VAL A 1 237 ? -1.313 -5.141 18.664 1.00 93.31 237 VAL A CA 1
ATOM 1827 C C . VAL A 1 237 ? -1.729 -6.586 18.390 1.00 93.31 237 VAL A C 1
ATOM 1829 O O . VAL A 1 237 ? -2.244 -6.901 17.324 1.00 93.31 237 VAL A O 1
ATOM 1832 N N . GLY A 1 238 ? -1.533 -7.464 19.377 1.00 90.75 238 GLY A N 1
ATOM 1833 C CA . GLY A 1 238 ? -1.828 -8.896 19.248 1.00 90.75 238 GLY A CA 1
ATOM 1834 C C . GLY A 1 238 ? -0.750 -9.702 18.513 1.00 90.75 238 GLY A C 1
ATOM 1835 O O . GLY A 1 238 ? -0.886 -10.919 18.411 1.00 90.75 238 GLY A O 1
ATOM 1836 N N . CYS A 1 239 ? 0.330 -9.059 18.059 1.00 87.94 239 CYS A N 1
ATOM 1837 C CA . CYS A 1 239 ? 1.488 -9.720 17.470 1.00 87.94 239 CYS A CA 1
ATOM 1838 C C . CYS A 1 239 ? 2.373 -10.302 18.586 1.00 87.94 239 CYS A C 1
ATOM 1840 O O . CYS A 1 239 ? 2.865 -9.569 19.444 1.00 87.94 239 CYS A O 1
ATOM 1842 N N . GLN A 1 240 ? 2.536 -11.628 18.615 1.00 73.88 240 GLN A N 1
ATOM 1843 C CA . GLN A 1 240 ? 3.388 -12.320 19.599 1.00 73.88 240 GLN A CA 1
ATOM 1844 C C . GLN A 1 240 ? 4.760 -12.701 19.023 1.00 73.88 240 GLN A C 1
ATOM 1846 O O . GLN A 1 240 ? 5.734 -12.804 19.769 1.00 73.88 240 GLN A O 1
ATOM 1851 N N . HIS A 1 241 ? 4.836 -12.862 17.701 1.00 67.12 241 HIS A N 1
ATOM 1852 C CA . HIS A 1 241 ? 6.034 -13.167 16.926 1.00 67.12 241 HIS A CA 1
ATOM 1853 C C . HIS A 1 241 ? 5.953 -12.339 15.638 1.00 67.12 241 HIS A C 1
ATOM 1855 O O . HIS A 1 241 ? 4.906 -12.354 14.995 1.00 67.12 241 HIS A O 1
ATOM 1861 N N . GLY A 1 242 ? 7.005 -11.581 15.307 1.00 59.66 242 GLY A N 1
ATOM 1862 C CA . GLY A 1 242 ? 7.078 -10.865 14.027 1.00 59.66 242 GLY A CA 1
ATOM 1863 C C . GLY A 1 242 ? 7.254 -11.838 12.853 1.00 59.66 242 GLY A C 1
ATOM 1864 O O . GLY A 1 242 ? 7.288 -13.049 13.074 1.00 59.66 242 GLY A O 1
ATOM 1865 N N . PRO A 1 243 ? 7.412 -11.347 11.615 1.00 52.31 243 PRO A N 1
ATOM 1866 C CA . PRO A 1 243 ? 7.681 -12.212 10.473 1.00 52.31 243 PRO A CA 1
ATOM 1867 C C . PRO A 1 243 ? 9.069 -12.854 10.647 1.00 52.31 243 PRO A C 1
ATOM 1869 O O . PRO A 1 243 ? 10.091 -12.224 10.372 1.00 52.31 243 PRO A O 1
ATOM 1872 N N . GLY A 1 244 ? 9.101 -14.084 11.171 1.00 42.94 244 GLY A N 1
ATOM 1873 C CA . GLY A 1 244 ? 10.311 -14.829 11.545 1.00 42.94 244 GLY A CA 1
ATOM 1874 C C . GLY A 1 244 ? 10.168 -15.523 12.891 1.00 42.94 244 GLY A C 1
ATOM 1875 O O . GLY A 1 244 ? 10.937 -15.159 13.809 1.00 42.94 244 GLY A O 1
#

Foldseek 3Di:
DDPQQFADFLPLVPLQDPAAADEQPFPQNLNAFLVVQLVVLVQQLALPDDDPNHSDGVVNVVHQEYEYEANQAPQLPDDPRAQAHPQLAGHGPCVRYVALLVSQVSSVVSVGAYEYEDQDHVLPHDDDDLSNLLNVLVVCVVSPHQEYEYAQRGDPPPLLSNLVSNVVVVHHHAYEYHNALPDDDDLHYHSGSEYQQHPEADLDPCRQVVLVVSQVVCVVSVVAHRNYHYDSHDDCVVPPGTND

pLDDT: mean 92.65, std 11.09, range [35.0, 98.88]

Secondary structure (DSSP, 8-state):
-----PPEE--SS--SS---EEESHHHHTT---HHHHHHHHHHHH---EEETTEEE-TGGGT--EEE--S--B-TTSSGGGSSB-TTS-B-B-TTT-S-HHHHHHHHHHTT-EEEEEES-STT---S--HHHHHHHHHHHHHTT-SEEEEESSSS---HHHHHHHHHHTTS--EEEEESTTTS---SSEE-SSEEE-SS---SSHHHHHHHHHHHHHHHHTT-SBTTBEEE-S---TT-SS---

InterPro domains:
  IPR002241 Glycoside hydrolase, family 27 [PF16499] (17-238)
  IPR002241 Glycoside hydrolase, family 27 [PR00740] (12-31)
  IPR002241 Glycoside hydrolase, family 27 [PR00740] (57-72)
  IPR002241 Glycoside hydrolase, family 27 [PR00740] (136-153)
  IPR002241 Glycoside hydrolase, family 27 [PR00740] (224-243)
  IPR002241 Glycoside hydrolase, family 27 [PTHR11452] (6-238)
  IPR013785 Aldolase-type TIM barrel [G3DSA:3.20.20.70] (10-242)
  IPR017853 Glycoside hydrolase superfamily [SSF51445] (11-239)